Protein AF-A0AAW2L816-F1 (afdb_monomer_lite)

pLDDT: mean 83.43, std 23.58, range [27.55, 98.81]

InterPro domains:
  IPR008587 Filament-like plant protein [PF05911] (90-212)

Secondary structure (DSSP, 8-state):
------TT---------------------------------SS-SSHHHHHHHHHHHHHHHHHHHHHHHHHHHHHHHHHHHHHHHHHHHHHHHHHHHHHHHHHHHHHHHHHHHHHHHHHHHHHHHHHHHHHHHHHHHHHHHHHHHHHHHHHHHHHHHHHHHHHHHHHHHHHHHHHHHHHHHHHHHHHHHHHHHHHHHHHHHHHHHHHHHHHHHHT-

Sequence (216 aa):
MDKRSWPWKKKSADKQAAAEKVAASASESSTAASDIGAAQVDKISMESYTHLTELEDQVKSYEEQVQTLEDEVKELNEKLSEANSEMTNKENLVKQHAKVAEEAVSEAAALKNHLESVTLLKLTAEDRAAHLDGALKECMRQIRNLKEEHEQKLHEVVLNKAKLFDKMKLELETKLANLDQELLRSAAENALSRSLQERSNMLIQLNEEKHKLRLR

Radius of gyration: 77.26 Å; chains: 1; bounding box: 138×45×225 Å

Foldseek 3Di:
DDDDDDDPDDDDDDDDDDDDDDDDDDDDDDDDDDDDDDDDPDPCPPVVVVVVVVVVVVVVVVVVVVVVVVVVVVVVVVVVVVVVVVVVVVVVVVVVVVVVVVVVVVVVVVVVVVVVVVVVVVVVVVVVVVVVVVVVVVVVVVVVVVVVVVVVVVVVVVVVVVVVVVVVVVVVVVVVVVVVVVVVVVVVVVVVVVVVVVVVVVVVVVVVVVVVVVVD

Structure (mmCIF, N/CA/C/O backbone):
data_AF-A0AAW2L816-F1
#
_entry.id   AF-A0AAW2L816-F1
#
loop_
_atom_site.group_PDB
_atom_site.id
_atom_site.type_symbol
_atom_site.label_atom_id
_atom_site.label_alt_id
_atom_site.label_comp_id
_atom_site.label_asym_id
_atom_site.label_entity_id
_atom_site.label_seq_id
_atom_site.pdbx_PDB_ins_code
_atom_site.Cartn_x
_atom_site.Cartn_y
_atom_site.Cartn_z
_atom_site.occupancy
_atom_site.B_iso_or_equiv
_atom_site.auth_seq_id
_atom_site.auth_comp_id
_atom_site.auth_asym_id
_atom_site.auth_atom_id
_atom_site.pdbx_PDB_model_num
ATOM 1 N N . MET A 1 1 ? -6.614 -16.148 45.103 1.00 38.25 1 MET A N 1
ATOM 2 C CA . MET A 1 1 ? -6.715 -15.403 46.376 1.00 38.25 1 MET A CA 1
ATOM 3 C C . MET A 1 1 ? -8.124 -15.592 46.897 1.00 38.25 1 MET A C 1
ATOM 5 O O . MET A 1 1 ? -9.066 -15.074 46.315 1.00 38.25 1 MET A O 1
ATOM 9 N N . ASP A 1 2 ? -8.251 -16.450 47.900 1.00 45.28 2 ASP A N 1
ATOM 10 C CA . ASP A 1 2 ? -9.509 -17.012 48.379 1.00 45.28 2 ASP A CA 1
ATOM 11 C C . ASP A 1 2 ? -10.220 -16.132 49.421 1.00 45.28 2 ASP A C 1
ATOM 13 O O . ASP A 1 2 ? -9.599 -15.596 50.335 1.00 45.28 2 ASP A O 1
ATOM 17 N N . LYS A 1 3 ? -11.554 -16.097 49.283 1.00 57.50 3 LYS A N 1
ATOM 18 C CA . LYS A 1 3 ? -12.600 -15.957 50.316 1.00 57.50 3 LYS A CA 1
ATOM 19 C C . LYS A 1 3 ? -12.611 -14.683 51.173 1.00 57.50 3 LYS A C 1
ATOM 21 O O . LYS A 1 3 ? -12.132 -14.658 52.300 1.00 57.50 3 LYS A O 1
ATOM 26 N N . ARG A 1 4 ? -13.371 -13.679 50.716 1.00 57.97 4 ARG A N 1
ATOM 27 C CA . ARG A 1 4 ? -14.006 -12.679 51.596 1.00 57.97 4 ARG A CA 1
ATOM 28 C C . ARG A 1 4 ? -15.501 -12.970 51.716 1.00 57.97 4 ARG A C 1
ATOM 30 O O . ARG A 1 4 ? -16.327 -12.422 50.994 1.00 57.97 4 ARG A O 1
ATOM 37 N N . SER A 1 5 ? -15.837 -13.884 52.621 1.00 58.31 5 SER A N 1
ATOM 38 C CA . SER A 1 5 ? -17.201 -14.040 53.129 1.00 58.31 5 SER A CA 1
ATOM 39 C C . SER A 1 5 ? -17.539 -12.858 54.038 1.00 58.31 5 SER A C 1
ATOM 41 O O . SER A 1 5 ? -16.763 -12.540 54.938 1.00 58.31 5 SER A O 1
ATOM 43 N N . TRP A 1 6 ? -18.681 -12.217 53.799 1.00 62.22 6 TRP A N 1
ATOM 44 C CA . TRP A 1 6 ? -19.128 -11.036 54.538 1.00 62.22 6 TRP A CA 1
ATOM 45 C C . TRP A 1 6 ? -19.612 -11.368 55.968 1.00 62.22 6 TRP A C 1
ATOM 47 O O . TRP A 1 6 ? -20.092 -12.482 56.197 1.00 62.22 6 TRP A O 1
ATOM 57 N N . PRO A 1 7 ? 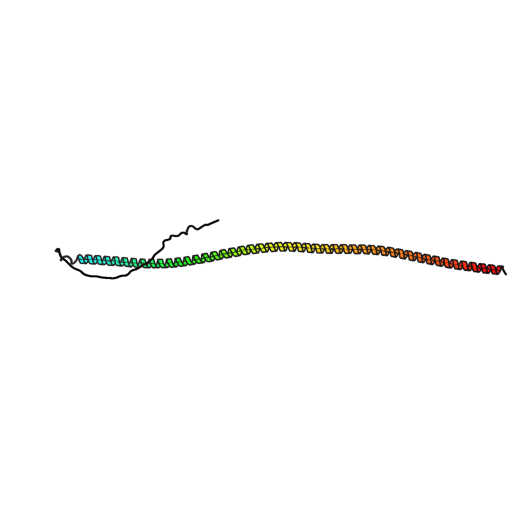-19.545 -10.414 56.925 1.00 58.47 7 PRO A N 1
ATOM 58 C CA . PRO A 1 7 ? -19.661 -10.691 58.368 1.00 58.47 7 PRO A CA 1
ATOM 59 C C . PRO A 1 7 ? -21.073 -10.994 58.887 1.00 58.47 7 PRO A C 1
ATOM 61 O O . PRO A 1 7 ? -21.231 -11.372 60.040 1.00 58.47 7 PRO A O 1
ATOM 64 N N . TRP A 1 8 ? -22.108 -10.824 58.070 1.00 61.59 8 TRP A N 1
ATOM 65 C CA . TRP A 1 8 ? -23.502 -10.842 58.522 1.00 61.59 8 TRP A CA 1
ATOM 66 C C . TRP A 1 8 ? -24.215 -12.177 58.269 1.00 61.59 8 TRP A C 1
ATOM 68 O O . TRP A 1 8 ? -25.404 -12.306 58.542 1.00 61.59 8 TRP A O 1
ATOM 78 N N . LYS A 1 9 ? -23.507 -13.205 57.771 1.00 63.19 9 LYS A N 1
ATOM 79 C CA . LYS A 1 9 ? -24.125 -14.492 57.421 1.00 63.19 9 LYS A CA 1
ATOM 80 C C . LYS A 1 9 ? -23.470 -15.694 58.108 1.00 63.19 9 LYS A C 1
ATOM 82 O O . LYS A 1 9 ? -22.594 -16.336 57.536 1.00 63.19 9 LYS A O 1
ATOM 87 N N . LYS A 1 10 ? -23.975 -16.042 59.299 1.00 50.69 10 LYS A N 1
ATOM 88 C CA . LYS A 1 10 ? -24.049 -17.402 59.891 1.00 50.69 10 LYS A CA 1
ATOM 89 C C . LYS A 1 10 ? -25.063 -17.349 61.049 1.00 50.69 10 LYS A C 1
ATOM 91 O O . LYS A 1 10 ? -24.808 -16.688 62.040 1.00 50.69 10 LYS A O 1
ATOM 96 N N . LYS A 1 11 ? -26.308 -17.779 60.812 1.00 39.19 11 LYS A N 1
ATOM 97 C CA . LYS A 1 11 ? -26.857 -19.139 61.037 1.00 39.19 11 LYS A CA 1
ATOM 98 C C . LYS A 1 11 ? -27.027 -19.480 62.529 1.00 39.19 11 LYS A C 1
ATOM 100 O O . LYS A 1 11 ? -26.187 -20.176 63.086 1.00 39.19 11 LYS A O 1
ATOM 105 N N . SER A 1 12 ? -28.162 -19.082 63.106 1.00 36.50 12 SER A N 1
ATOM 106 C CA . SER A 1 12 ? -28.797 -19.843 64.187 1.00 36.50 12 SER A CA 1
ATOM 107 C C . SER A 1 12 ? -29.577 -20.981 63.542 1.00 36.50 12 SER A C 1
ATOM 109 O O . SER A 1 12 ? -30.484 -20.755 62.742 1.00 36.50 12 SER A O 1
ATOM 111 N N . ALA A 1 13 ? -29.145 -22.203 63.821 1.00 41.81 13 ALA A N 1
ATOM 112 C CA . ALA A 1 13 ? -29.962 -23.383 63.646 1.00 41.81 13 ALA A CA 1
ATOM 113 C C . ALA A 1 13 ? -30.742 -23.553 64.947 1.00 41.81 13 ALA A C 1
ATOM 115 O O . ALA A 1 13 ? -30.126 -23.807 65.975 1.00 41.81 13 ALA A O 1
ATOM 116 N N . ASP A 1 14 ? -32.062 -23.431 64.893 1.00 28.72 14 ASP A N 1
ATOM 117 C CA . ASP A 1 14 ? -32.892 -24.273 65.737 1.00 28.72 14 ASP A CA 1
ATOM 118 C C . ASP A 1 14 ? -34.133 -24.688 64.959 1.00 28.72 14 ASP A C 1
ATOM 120 O O . ASP A 1 14 ? -34.788 -23.891 64.284 1.00 28.72 14 ASP A O 1
ATOM 124 N N . LYS A 1 15 ? -34.340 -25.998 64.934 1.00 34.69 15 LYS A N 1
ATOM 125 C CA . LYS A 1 15 ? -35.289 -26.689 64.077 1.00 34.69 15 LYS A CA 1
ATOM 126 C C . LYS A 1 15 ? -36.532 -26.962 64.908 1.00 34.69 15 LYS A C 1
ATOM 128 O O . LYS A 1 15 ? -36.496 -27.758 65.837 1.00 34.69 15 LYS A O 1
ATOM 133 N N . GLN A 1 16 ? -37.624 -26.319 64.516 1.00 37.91 16 GLN A N 1
ATOM 134 C CA . GLN A 1 16 ? -38.991 -26.645 64.910 1.00 37.91 16 GLN A CA 1
ATOM 135 C C . GLN A 1 16 ? -39.314 -28.144 64.794 1.00 37.91 16 GLN A C 1
ATOM 137 O O . GLN A 1 16 ? -39.032 -28.779 63.775 1.00 37.91 16 GLN A O 1
ATOM 142 N N . ALA A 1 17 ? -40.056 -28.631 65.785 1.00 30.81 17 ALA A N 1
ATOM 143 C CA . ALA A 1 17 ? -41.212 -29.516 65.625 1.00 30.81 17 ALA A CA 1
ATOM 144 C C . ALA A 1 17 ? -42.199 -29.104 66.742 1.00 30.81 17 ALA A C 1
ATOM 146 O O . ALA A 1 17 ? -41.863 -29.223 67.912 1.00 30.81 17 ALA A O 1
ATOM 147 N N . ALA A 1 18 ? -43.253 -28.319 66.497 1.00 33.47 18 ALA A N 1
ATOM 148 C CA . ALA A 1 18 ? -44.506 -28.638 65.803 1.00 33.47 18 ALA A CA 1
ATOM 149 C C . ALA A 1 18 ? -45.263 -29.826 66.428 1.00 33.47 18 ALA A C 1
ATOM 151 O O . ALA A 1 18 ? -44.886 -30.970 66.195 1.00 33.47 18 ALA A O 1
ATOM 152 N N . ALA A 1 19 ? -46.332 -29.537 67.185 1.00 32.03 19 ALA A N 1
ATOM 153 C CA . ALA A 1 19 ? -47.716 -29.956 66.897 1.00 32.03 19 ALA A CA 1
ATOM 154 C C . ALA A 1 19 ? -48.604 -29.926 68.161 1.00 32.03 19 ALA A C 1
ATOM 156 O O . ALA A 1 19 ? -48.563 -30.804 69.016 1.00 32.03 19 ALA A O 1
ATOM 157 N N . GLU A 1 20 ? -49.396 -28.862 68.237 1.00 37.16 20 GLU A N 1
ATOM 158 C CA . GLU A 1 20 ? -50.820 -28.804 68.583 1.00 37.16 20 GLU A CA 1
ATOM 159 C C . GLU A 1 20 ? -51.562 -30.145 68.808 1.00 37.16 20 GLU A C 1
ATOM 161 O O . GLU A 1 20 ? -51.594 -31.005 67.927 1.00 37.16 20 GLU A O 1
ATOM 166 N N . LYS A 1 21 ? -52.282 -30.265 69.937 1.00 31.73 21 LYS A N 1
ATOM 167 C CA . LYS A 1 21 ? -53.656 -30.799 69.938 1.00 31.73 21 LYS A CA 1
ATOM 168 C C . LYS A 1 21 ? -54.422 -30.463 71.221 1.00 31.73 21 LYS A C 1
ATOM 170 O O . LYS A 1 21 ? -54.141 -30.984 72.295 1.00 31.73 21 LYS A O 1
ATOM 175 N N . VAL A 1 22 ? -55.448 -29.636 71.052 1.00 42.19 22 VAL A N 1
ATOM 176 C CA . VAL A 1 22 ? -56.615 -29.517 71.931 1.00 42.19 22 VAL A CA 1
ATOM 177 C C . VAL A 1 22 ? -57.563 -30.686 71.635 1.00 42.19 22 VAL A C 1
ATOM 179 O O . VAL A 1 22 ? -57.835 -30.973 70.469 1.00 42.19 22 VAL A O 1
ATOM 182 N N . ALA A 1 23 ? -58.085 -31.343 72.672 1.00 30.97 23 ALA A N 1
ATOM 183 C CA . ALA A 1 23 ? -59.356 -32.067 72.628 1.00 30.97 23 ALA A CA 1
ATOM 184 C C . ALA A 1 23 ? -59.919 -32.238 74.048 1.00 30.97 23 ALA A C 1
ATOM 186 O O . ALA A 1 23 ? -59.186 -32.504 74.995 1.00 30.97 23 ALA A O 1
ATOM 187 N N . ALA A 1 24 ? -61.227 -32.030 74.144 1.00 34.19 24 ALA A N 1
ATOM 188 C CA . ALA A 1 24 ? -62.026 -31.795 75.337 1.00 34.19 24 ALA A CA 1
ATOM 189 C C . ALA A 1 24 ? -62.719 -33.057 75.901 1.00 34.19 24 ALA A C 1
ATOM 191 O O . ALA A 1 24 ? -62.611 -34.135 75.318 1.00 34.19 24 ALA A O 1
ATOM 192 N N . SER A 1 25 ? -63.534 -32.819 76.948 1.00 35.22 25 SER A N 1
ATOM 193 C CA . SER A 1 25 ? -64.594 -33.657 77.565 1.00 35.22 25 SER A CA 1
ATOM 194 C C . SER A 1 25 ? -64.151 -34.620 78.680 1.00 35.22 25 SER A C 1
ATOM 196 O O . SER A 1 25 ? -63.109 -35.243 78.562 1.00 35.22 25 SER A O 1
ATOM 198 N N . ALA A 1 26 ? -64.889 -34.844 79.779 1.00 30.08 26 ALA A N 1
ATOM 199 C CA . ALA A 1 26 ? -66.165 -34.322 80.288 1.00 30.08 26 ALA A CA 1
ATOM 200 C C . ALA A 1 26 ? -66.346 -34.718 81.784 1.00 30.08 26 ALA A C 1
ATOM 202 O O . ALA A 1 26 ? -65.758 -35.695 82.229 1.00 30.08 26 ALA A O 1
ATOM 203 N N . SER A 1 27 ? -67.162 -33.927 82.500 1.00 37.81 27 SER A N 1
ATOM 204 C CA . SER A 1 27 ? -68.127 -34.210 83.598 1.00 37.81 27 SER A CA 1
ATOM 205 C C . SER A 1 27 ? -68.000 -35.409 84.563 1.00 37.81 27 SER A C 1
ATOM 207 O O . SER A 1 27 ? -67.921 -36.540 84.114 1.00 37.81 27 SER A O 1
ATOM 209 N N . GLU A 1 28 ? -68.210 -35.135 85.868 1.00 27.55 28 GLU A N 1
ATOM 210 C CA . GLU A 1 28 ? -69.115 -35.807 86.853 1.00 27.55 28 GLU A CA 1
ATOM 211 C C . GLU A 1 28 ? -68.902 -35.123 88.235 1.00 27.55 28 GLU A C 1
ATOM 213 O O . GLU A 1 28 ? -67.775 -35.034 88.704 1.00 27.55 28 GLU A O 1
ATOM 218 N N . SER A 1 29 ? -69.815 -34.307 88.780 1.00 34.97 29 SER A N 1
ATOM 219 C CA . SER A 1 29 ? -71.085 -34.556 89.502 1.00 34.97 29 SER A CA 1
ATOM 220 C C . SER A 1 29 ? -70.984 -35.184 90.911 1.00 34.97 29 SER A C 1
ATOM 222 O O . SER A 1 29 ? -70.385 -36.235 91.099 1.00 34.97 29 SER A O 1
ATOM 224 N N . SER A 1 30 ? -71.731 -34.562 91.843 1.00 34.38 30 SER A N 1
ATOM 225 C CA . SER A 1 30 ? -72.167 -34.951 93.211 1.00 34.38 30 SER A CA 1
ATOM 226 C C . SER A 1 30 ? -71.131 -34.873 94.355 1.00 34.38 30 SER A C 1
ATOM 228 O O . SER A 1 30 ? -70.073 -35.476 94.269 1.00 34.38 30 SER A O 1
ATOM 230 N N . THR A 1 31 ? -71.233 -34.024 95.397 1.00 36.72 31 THR A N 1
ATOM 231 C CA . THR A 1 31 ? -72.250 -33.705 96.446 1.00 36.72 31 THR A CA 1
ATOM 232 C C . THR A 1 31 ? -72.379 -34.716 97.597 1.00 36.72 31 THR A C 1
ATOM 234 O O . THR A 1 31 ? -72.935 -35.788 97.389 1.00 36.72 31 THR A O 1
ATOM 237 N N . ALA A 1 32 ? -71.984 -34.295 98.812 1.00 29.52 32 ALA A N 1
ATOM 238 C CA . ALA A 1 32 ? -72.649 -34.464 100.131 1.00 29.52 32 ALA A CA 1
ATOM 239 C C . ALA A 1 32 ? -71.725 -33.825 101.209 1.00 29.52 32 ALA A C 1
ATOM 241 O O . ALA A 1 32 ? -70.552 -34.179 101.264 1.00 29.52 32 ALA A O 1
ATOM 242 N N . ALA A 1 33 ? -72.068 -32.711 101.884 1.00 32.62 33 ALA A N 1
ATOM 243 C CA . ALA A 1 33 ? -72.945 -32.564 103.071 1.00 32.62 33 ALA A CA 1
ATOM 244 C C . ALA A 1 33 ? -72.498 -33.445 104.258 1.00 32.62 33 ALA A C 1
ATOM 246 O O . ALA A 1 33 ? -72.244 -34.623 104.047 1.00 32.62 33 ALA A O 1
ATOM 247 N N . SER A 1 34 ? -72.424 -33.043 105.529 1.00 38.00 34 SER A N 1
ATOM 248 C CA . SER A 1 34 ? -72.510 -31.809 106.344 1.00 38.00 34 SER A CA 1
ATOM 249 C C . SER A 1 34 ? -72.078 -32.272 107.774 1.00 38.00 34 SER A C 1
ATOM 251 O O . SER A 1 34 ? -71.954 -33.473 108.003 1.00 38.00 34 SER A O 1
ATOM 253 N N . ASP A 1 35 ? -71.616 -31.462 108.731 1.00 33.38 35 ASP A N 1
ATOM 254 C CA . ASP A 1 35 ? -72.440 -30.715 109.697 1.00 33.38 35 ASP A CA 1
ATOM 255 C C . ASP A 1 35 ? -71.516 -29.946 110.672 1.00 33.38 35 ASP A C 1
ATOM 257 O O . ASP A 1 35 ? -70.515 -30.480 111.145 1.00 33.38 35 ASP A O 1
ATOM 261 N N . ILE A 1 36 ? -71.703 -28.627 110.793 1.00 42.22 36 ILE A N 1
ATOM 262 C CA . ILE A 1 36 ? -72.377 -27.865 111.873 1.00 42.22 36 ILE A CA 1
ATOM 263 C C . ILE A 1 36 ? -71.488 -27.548 113.088 1.00 42.22 36 ILE A C 1
ATOM 265 O O . ILE A 1 36 ? -71.196 -28.381 113.940 1.00 42.22 36 ILE A O 1
ATOM 269 N N . GLY A 1 37 ? -71.194 -26.250 113.213 1.00 28.70 37 GLY A N 1
ATOM 270 C CA . GLY A 1 37 ? -70.691 -25.583 114.411 1.00 28.70 37 GLY A CA 1
ATOM 271 C C . GLY A 1 37 ? -71.271 -24.170 114.506 1.00 28.70 37 GLY A C 1
ATOM 272 O O . GLY A 1 37 ? -70.651 -23.215 114.067 1.00 28.70 37 GLY A O 1
ATOM 273 N N . ALA A 1 38 ? -72.511 -24.123 114.994 1.00 31.14 38 ALA A N 1
ATOM 274 C CA . ALA A 1 38 ? -73.331 -23.036 115.537 1.00 31.14 38 ALA A CA 1
ATOM 275 C C . ALA A 1 38 ? -72.905 -21.544 115.452 1.00 31.14 38 ALA A C 1
ATOM 277 O O . ALA A 1 38 ? -71.831 -21.142 115.886 1.00 31.14 38 ALA A O 1
ATOM 278 N N . ALA A 1 39 ? -73.944 -20.746 115.155 1.00 36.94 39 ALA A N 1
ATOM 279 C CA . ALA A 1 39 ? -74.252 -19.404 115.674 1.00 36.94 39 ALA A CA 1
ATOM 280 C C . ALA A 1 39 ? -73.714 -18.167 114.926 1.00 36.94 39 ALA A C 1
ATOM 282 O O . ALA A 1 39 ? -72.626 -17.685 115.206 1.00 36.94 39 ALA A O 1
ATOM 283 N N . GLN A 1 40 ? -74.573 -17.591 114.068 1.00 35.88 40 GLN A N 1
ATOM 284 C CA . GLN A 1 40 ? -75.006 -16.173 114.028 1.00 35.88 40 GLN A CA 1
ATOM 285 C C . GLN A 1 40 ? -75.514 -15.831 112.618 1.00 35.88 40 GLN A C 1
ATOM 287 O O . GLN A 1 40 ? -74.767 -15.389 111.753 1.00 35.88 40 GLN A O 1
ATOM 292 N N . VAL A 1 41 ? -76.809 -16.023 112.380 1.00 42.53 41 VAL A N 1
ATOM 293 C CA . VAL A 1 41 ? -77.495 -15.586 111.158 1.00 42.53 41 VAL A CA 1
ATOM 294 C C . VAL A 1 41 ? -78.593 -14.647 111.629 1.00 42.53 41 VAL A C 1
ATOM 296 O O . VAL A 1 41 ? -79.546 -15.134 112.211 1.00 42.53 41 VAL A O 1
ATOM 299 N N . ASP A 1 42 ? -78.354 -13.332 111.523 1.00 44.28 42 ASP A N 1
ATOM 300 C CA . ASP A 1 42 ? -79.372 -12.247 111.530 1.00 44.28 42 ASP A CA 1
ATOM 301 C C . ASP A 1 42 ? -78.769 -10.816 111.418 1.00 44.28 42 ASP A C 1
ATOM 303 O O . ASP A 1 42 ? -79.453 -9.813 111.605 1.00 44.28 42 ASP A O 1
ATOM 307 N N . LYS A 1 43 ? -77.486 -10.672 111.036 1.00 45.78 43 LYS A N 1
ATOM 308 C CA . LYS A 1 43 ? -76.840 -9.382 110.676 1.00 45.78 43 LYS A CA 1
ATOM 309 C C . LYS A 1 43 ? -76.189 -9.378 109.282 1.00 45.78 43 LYS A C 1
ATOM 311 O O . LYS A 1 43 ? -75.327 -8.558 108.997 1.00 45.78 43 LYS A O 1
ATOM 316 N N . ILE A 1 44 ? -76.603 -10.290 108.401 1.00 52.66 44 ILE A N 1
ATOM 317 C CA . ILE A 1 44 ? -76.002 -10.485 107.064 1.00 52.66 44 ILE A CA 1
ATOM 318 C C . ILE A 1 44 ? -76.680 -9.605 105.980 1.00 52.66 44 ILE A C 1
ATOM 320 O O . ILE A 1 44 ? -76.253 -9.582 104.834 1.00 52.66 44 ILE A O 1
ATOM 324 N N . SER A 1 45 ? -77.702 -8.805 106.309 1.00 58.09 45 SER A N 1
ATOM 325 C CA . SER A 1 45 ? -78.590 -8.207 105.291 1.00 58.09 45 SER A CA 1
ATOM 326 C C . SER A 1 45 ? -78.241 -6.794 104.772 1.00 58.09 45 SER A C 1
ATOM 328 O O . SER A 1 45 ? -79.076 -6.197 104.101 1.00 58.09 45 SER A O 1
ATOM 330 N N . MET A 1 46 ? -77.051 -6.233 105.013 1.00 52.22 46 MET A N 1
ATOM 331 C CA . MET A 1 46 ? -76.677 -4.931 104.414 1.00 52.22 46 MET A CA 1
ATOM 332 C C . MET A 1 46 ? -75.194 -4.868 104.037 1.00 52.22 46 MET A C 1
ATOM 334 O O . MET A 1 46 ? -74.887 -4.658 102.869 1.00 52.22 46 MET A O 1
ATOM 338 N N . GLU A 1 47 ? -74.291 -5.195 104.966 1.00 57.03 47 GLU A N 1
ATOM 339 C CA . GLU A 1 47 ? -72.836 -5.240 104.725 1.00 57.03 47 GLU A CA 1
ATOM 340 C C . GLU A 1 47 ? -72.413 -6.258 103.643 1.00 57.03 47 GLU A C 1
ATOM 342 O O . GLU A 1 47 ?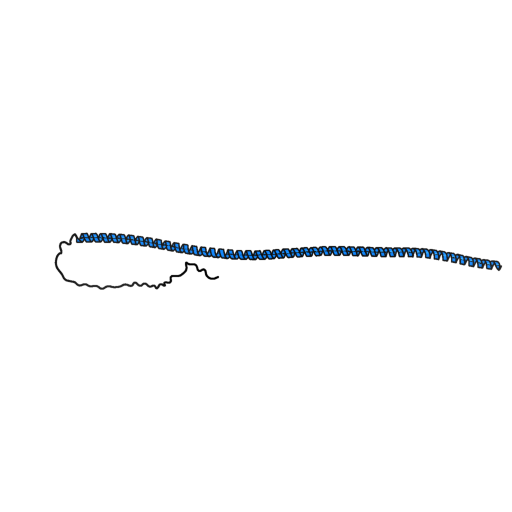 -71.469 -6.037 102.887 1.00 57.03 47 GLU A O 1
ATOM 347 N N . SER A 1 48 ? -73.122 -7.392 103.547 1.00 61.69 48 SER A N 1
ATOM 348 C CA . SER A 1 48 ? -72.871 -8.402 102.509 1.00 61.69 48 SER A CA 1
ATOM 349 C C . SER A 1 48 ? -73.316 -7.928 101.130 1.00 61.69 48 SER A C 1
ATOM 351 O O . SER A 1 48 ? -72.706 -8.326 100.147 1.00 61.69 48 SER A O 1
ATOM 353 N N . TYR A 1 49 ? -74.375 -7.118 101.049 1.00 60.56 49 TYR A N 1
ATOM 354 C CA . TYR A 1 49 ? -74.866 -6.573 99.785 1.00 60.56 49 TYR A CA 1
ATOM 355 C C . TYR A 1 49 ? -73.974 -5.423 99.309 1.00 60.56 49 TYR A C 1
ATOM 357 O O . TYR A 1 49 ? -73.666 -5.366 98.127 1.00 60.56 49 TYR A O 1
ATOM 365 N N . THR A 1 50 ? -73.467 -4.579 100.216 1.00 69.69 50 THR A N 1
ATOM 366 C CA . THR A 1 50 ? -72.511 -3.515 99.866 1.00 69.69 50 THR A CA 1
ATOM 367 C C . THR A 1 50 ? -71.180 -4.071 99.361 1.00 69.69 50 THR A C 1
ATOM 369 O O . THR A 1 50 ? -70.699 -3.620 98.330 1.00 69.69 50 THR A O 1
ATOM 372 N N . HIS A 1 51 ? -70.620 -5.096 100.015 1.00 72.12 51 HIS A N 1
ATOM 373 C CA . HIS A 1 51 ? -69.383 -5.746 99.560 1.00 72.12 51 HIS A CA 1
ATOM 374 C C . HIS A 1 51 ? -69.564 -6.498 98.227 1.00 72.12 51 HIS A C 1
ATOM 376 O O . HIS A 1 51 ? -68.640 -6.569 97.421 1.00 72.12 51 HIS A O 1
ATOM 382 N N . LEU A 1 52 ? -70.754 -7.058 97.968 1.00 78.88 52 LEU A N 1
ATOM 383 C CA . LEU A 1 52 ? -71.058 -7.723 96.697 1.00 78.88 52 LEU A CA 1
ATOM 384 C C . LEU A 1 52 ? -71.181 -6.716 95.544 1.00 78.88 52 LEU A C 1
ATOM 386 O O . LEU A 1 52 ? -70.648 -6.970 94.471 1.00 78.88 52 LEU A O 1
ATOM 390 N N . THR A 1 53 ? -71.816 -5.563 95.779 1.00 78.50 53 THR A N 1
ATOM 391 C CA . THR A 1 53 ? -71.890 -4.457 94.808 1.00 78.50 53 THR A CA 1
ATOM 392 C C . THR A 1 53 ? -70.509 -3.858 94.525 1.00 78.50 53 THR A C 1
ATOM 394 O O . THR A 1 53 ? -70.176 -3.592 93.376 1.00 78.50 53 THR A O 1
ATOM 397 N N . GLU A 1 54 ? -69.662 -3.713 95.546 1.00 79.69 54 GLU A N 1
ATOM 398 C CA . GLU A 1 54 ? -68.284 -3.223 95.394 1.00 79.69 54 GLU A CA 1
ATOM 399 C C . GLU A 1 54 ? -67.397 -4.211 94.604 1.00 79.69 54 GLU A C 1
ATOM 401 O O . GLU A 1 54 ? -66.579 -3.801 93.778 1.00 79.69 54 GLU A O 1
ATOM 406 N N . LEU A 1 55 ? -67.613 -5.522 94.783 1.00 81.12 55 LEU A N 1
ATOM 407 C CA . LEU A 1 55 ? -67.015 -6.571 93.948 1.00 81.12 55 LEU A CA 1
ATOM 408 C C . LEU A 1 55 ? -67.555 -6.560 92.510 1.00 81.12 55 LEU A C 1
ATOM 410 O O . LEU A 1 55 ? -66.772 -6.718 91.578 1.00 81.12 55 LEU A O 1
ATOM 414 N N . GLU A 1 56 ? -68.860 -6.364 92.304 1.00 81.75 56 GLU A N 1
ATOM 415 C CA . GLU A 1 56 ? -69.458 -6.233 90.966 1.00 81.75 56 GLU A CA 1
ATOM 416 C C . GLU A 1 56 ? -68.887 -5.036 90.200 1.00 81.75 56 GLU A C 1
ATOM 418 O O . GLU A 1 56 ? -68.604 -5.146 89.007 1.00 81.75 56 GLU A O 1
ATOM 423 N N . ASP A 1 57 ? -68.676 -3.903 90.867 1.00 84.44 57 ASP A N 1
ATOM 424 C CA . ASP A 1 57 ? -68.093 -2.716 90.242 1.00 84.44 57 ASP A CA 1
ATOM 425 C C . ASP A 1 57 ? -66.591 -2.892 89.945 1.00 84.44 57 ASP A C 1
ATOM 427 O O . ASP A 1 57 ? -66.111 -2.422 88.910 1.00 84.44 57 ASP A O 1
ATOM 431 N N . GLN A 1 58 ? -65.849 -3.647 90.768 1.00 85.50 58 GLN A N 1
ATOM 432 C CA . GLN A 1 58 ? -64.491 -4.088 90.416 1.00 85.50 58 GLN A CA 1
ATOM 433 C C . GLN A 1 58 ? -64.477 -5.019 89.205 1.00 85.50 58 GLN A C 1
ATOM 435 O O . GLN A 1 58 ? -63.623 -4.858 88.336 1.00 85.50 58 GLN A O 1
ATOM 440 N N . VAL A 1 59 ? -65.405 -5.979 89.130 1.00 85.94 59 VAL A N 1
ATOM 441 C CA . VAL A 1 59 ? -65.515 -6.887 87.980 1.00 85.94 59 VAL A CA 1
ATOM 442 C C . VAL A 1 59 ? -65.778 -6.092 86.704 1.00 85.94 59 VAL A C 1
ATOM 444 O O . VAL A 1 59 ? -65.043 -6.286 85.743 1.00 85.94 59 VAL A O 1
ATOM 447 N N . LYS A 1 60 ? -66.712 -5.131 86.712 1.00 88.50 60 LYS A N 1
ATOM 448 C CA . LYS A 1 60 ? -66.961 -4.244 85.558 1.00 88.50 60 LYS A CA 1
ATOM 449 C C . LYS A 1 60 ? -65.730 -3.419 85.175 1.00 88.50 60 LYS A C 1
ATOM 451 O O . LYS A 1 60 ? -65.420 -3.305 83.996 1.00 88.50 60 LYS A O 1
ATOM 456 N N . SER A 1 61 ? -65.005 -2.876 86.155 1.00 91.19 61 SER A N 1
ATOM 457 C CA . SER A 1 61 ? -63.761 -2.128 85.912 1.00 91.19 61 SER A CA 1
ATOM 458 C C . SER A 1 61 ? -62.668 -2.999 85.283 1.00 91.19 61 SER A C 1
ATOM 460 O O . SER A 1 61 ? -61.987 -2.570 84.349 1.00 91.19 61 SER A O 1
ATOM 462 N N . TYR A 1 62 ? -62.505 -4.239 85.756 1.00 90.00 62 TYR A N 1
ATOM 463 C CA . TYR A 1 62 ? -61.582 -5.194 85.144 1.00 90.00 62 TYR A CA 1
ATOM 464 C C . TYR A 1 62 ? -62.037 -5.618 83.747 1.00 90.00 62 TYR A C 1
ATOM 466 O O . TYR A 1 62 ? -61.199 -5.772 82.867 1.00 90.00 62 TYR A O 1
ATOM 474 N N . GLU A 1 63 ? -63.338 -5.778 83.525 1.00 90.44 63 GLU A N 1
ATOM 475 C CA . GLU A 1 63 ? -63.912 -6.145 82.230 1.00 90.44 63 GLU A CA 1
ATOM 476 C C . GLU A 1 63 ? -63.706 -5.029 81.192 1.00 90.44 63 GLU A C 1
ATOM 478 O O . GLU A 1 63 ? -63.241 -5.303 80.088 1.00 90.44 63 GLU A O 1
ATOM 483 N N . GLU A 1 64 ? -63.908 -3.761 81.570 1.00 91.06 64 GLU A N 1
ATOM 484 C CA . GLU A 1 64 ? -63.558 -2.601 80.739 1.00 91.06 64 GLU A CA 1
ATOM 485 C C . GLU A 1 64 ? -62.051 -2.541 80.436 1.00 91.06 64 GLU A C 1
ATOM 487 O O . GLU A 1 64 ? -61.665 -2.334 79.285 1.00 91.06 64 GLU A O 1
ATOM 492 N N . GLN A 1 65 ? -61.182 -2.782 81.428 1.00 92.88 65 GLN A N 1
ATOM 493 C CA . GLN A 1 65 ? -59.731 -2.852 81.203 1.00 92.88 65 GLN A CA 1
ATOM 494 C C . GLN A 1 65 ? -59.356 -3.976 80.232 1.00 92.88 65 GLN A C 1
ATOM 496 O O . GLN A 1 65 ? -58.577 -3.750 79.307 1.00 92.88 65 GLN A O 1
ATOM 501 N N . VAL A 1 66 ? -59.923 -5.173 80.398 1.00 93.19 66 VAL A N 1
ATOM 502 C CA . VAL A 1 66 ? -59.697 -6.297 79.481 1.00 93.19 66 VAL A CA 1
ATOM 503 C C . VAL A 1 66 ? -60.158 -5.935 78.073 1.00 93.19 66 VAL A C 1
ATOM 505 O O . VAL A 1 66 ? -59.404 -6.157 77.132 1.00 93.19 66 VAL A O 1
ATOM 508 N N . GLN A 1 67 ? -61.324 -5.305 77.919 1.00 92.94 67 GLN A N 1
ATOM 509 C CA . GLN A 1 67 ? -61.831 -4.882 76.614 1.00 92.94 67 GLN A CA 1
ATOM 510 C C . GLN A 1 67 ? -60.900 -3.861 75.942 1.00 92.94 67 GLN A C 1
ATOM 512 O O . GLN A 1 67 ? -60.572 -4.009 74.765 1.00 92.94 67 GLN A O 1
ATOM 517 N N . THR A 1 68 ? -60.414 -2.862 76.691 1.00 92.81 68 THR A N 1
ATOM 518 C CA . THR A 1 68 ? -59.441 -1.888 76.163 1.00 92.81 68 THR A CA 1
ATOM 519 C C . THR A 1 68 ? -58.128 -2.551 75.749 1.00 92.81 68 THR A C 1
ATOM 521 O O . THR A 1 68 ? -57.619 -2.268 74.668 1.00 92.81 68 THR A O 1
ATOM 524 N N . LEU A 1 69 ? -57.617 -3.493 76.550 1.00 94.31 69 LEU A N 1
ATOM 525 C CA . LEU A 1 69 ? -56.413 -4.258 76.223 1.00 94.31 69 LEU A CA 1
ATOM 526 C C . LEU A 1 69 ? -56.621 -5.159 74.999 1.00 94.31 69 LEU A C 1
ATOM 528 O O . LEU A 1 69 ? -55.723 -5.281 74.170 1.00 94.31 69 LEU A O 1
ATOM 532 N N . GLU A 1 70 ? -57.788 -5.787 74.854 1.00 94.56 70 GLU A N 1
ATOM 533 C CA . GLU A 1 70 ? -58.125 -6.583 73.672 1.00 94.56 70 GLU A CA 1
ATOM 534 C C . GLU A 1 70 ? -58.134 -5.736 72.399 1.00 94.56 70 GLU A C 1
ATOM 536 O O . GLU A 1 70 ? -57.637 -6.181 71.361 1.00 94.56 70 GLU A O 1
ATOM 541 N N . ASP A 1 71 ? -58.689 -4.527 72.462 1.00 94.25 71 ASP A N 1
ATOM 542 C CA . ASP A 1 71 ? -58.736 -3.620 71.319 1.00 94.25 71 ASP A CA 1
ATOM 543 C C . ASP A 1 71 ? -57.341 -3.074 70.972 1.00 94.25 71 ASP A C 1
ATOM 545 O O . ASP A 1 71 ? -56.971 -3.069 69.794 1.00 94.25 71 ASP A O 1
ATOM 549 N N . GLU A 1 72 ? -56.510 -2.750 71.970 1.00 95.69 72 GLU A N 1
ATOM 550 C CA . GLU A 1 72 ? -55.092 -2.422 71.762 1.00 95.69 72 GLU A CA 1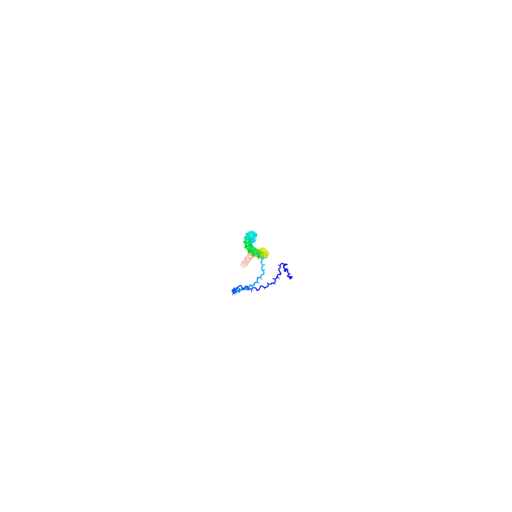
ATOM 551 C C . GLU A 1 72 ? -54.324 -3.586 71.114 1.00 95.69 72 GLU A C 1
ATOM 553 O O . GLU A 1 72 ? -53.556 -3.382 70.172 1.00 95.69 72 GLU A O 1
ATOM 558 N N . VAL A 1 73 ? -54.542 -4.826 71.567 1.00 95.56 73 VAL A N 1
ATOM 559 C CA . VAL A 1 73 ? -53.908 -6.019 70.981 1.00 95.56 73 VAL A CA 1
ATOM 560 C C . VAL A 1 73 ? -54.332 -6.210 69.523 1.00 95.56 73 VAL A C 1
ATOM 562 O O . VAL A 1 73 ? -53.484 -6.536 68.688 1.00 95.56 73 VAL A O 1
ATOM 565 N N . LYS A 1 74 ? -55.608 -5.984 69.186 1.00 96.25 74 LYS A N 1
ATOM 566 C CA . LYS A 1 74 ? -56.091 -6.049 67.794 1.00 96.25 74 LYS A CA 1
ATOM 567 C C . LYS A 1 74 ? -55.427 -4.982 66.926 1.00 96.25 74 LYS A C 1
ATOM 569 O O . LYS A 1 74 ? -54.920 -5.323 65.858 1.00 96.25 74 LYS A O 1
ATOM 574 N N . GLU A 1 75 ? -55.373 -3.733 67.391 1.00 95.62 75 GLU A N 1
ATOM 575 C CA . GLU A 1 75 ? -54.750 -2.627 66.653 1.00 95.62 75 GLU A CA 1
ATOM 576 C C . GLU A 1 75 ? -53.245 -2.863 66.448 1.00 95.62 75 GLU A C 1
ATOM 578 O O . GLU A 1 75 ? -52.715 -2.683 65.349 1.00 95.62 75 GLU A O 1
ATOM 583 N N . LEU A 1 76 ? -52.541 -3.324 67.488 1.00 96.12 76 LEU A N 1
ATOM 584 C CA . LEU A 1 76 ? -51.127 -3.688 67.397 1.00 96.12 76 LEU A CA 1
ATOM 585 C C . LEU A 1 76 ? -50.900 -4.849 66.425 1.00 96.12 76 LEU A C 1
ATOM 587 O O . LEU A 1 76 ? -49.931 -4.825 65.667 1.00 96.12 76 LEU A O 1
ATOM 591 N N . ASN A 1 77 ? -51.784 -5.847 66.413 1.00 96.25 77 ASN A N 1
ATOM 592 C CA . ASN A 1 77 ? -51.694 -6.972 65.489 1.00 96.25 77 ASN A CA 1
ATOM 593 C C . ASN A 1 77 ? -51.949 -6.549 64.030 1.00 96.25 77 ASN A C 1
ATOM 595 O O . ASN A 1 77 ? -51.255 -7.019 63.127 1.00 96.25 77 ASN A O 1
ATOM 599 N N . GLU A 1 78 ? -52.889 -5.632 63.788 1.00 96.31 78 GLU A N 1
ATOM 600 C CA . GLU A 1 78 ? -53.129 -5.057 62.459 1.00 96.31 78 GLU A CA 1
ATOM 601 C C . GLU A 1 78 ? -51.919 -4.248 61.973 1.00 96.31 78 GLU A C 1
ATOM 603 O O . GLU A 1 78 ? -51.398 -4.525 60.891 1.00 96.31 78 GLU A O 1
ATOM 608 N N . LYS A 1 79 ? -51.378 -3.354 62.814 1.00 97.25 79 LYS A N 1
ATOM 609 C CA . LYS A 1 79 ? -50.141 -2.601 62.530 1.00 97.25 79 LYS A CA 1
ATOM 610 C C . LYS A 1 79 ? -48.952 -3.521 62.253 1.00 97.25 79 LYS A C 1
ATOM 612 O O . LYS A 1 79 ? -48.157 -3.253 61.354 1.00 97.25 79 LYS A O 1
ATOM 617 N N . LEU A 1 80 ? -48.821 -4.616 63.006 1.00 97.00 80 LEU A N 1
ATOM 618 C CA . LEU A 1 80 ? -47.774 -5.616 62.793 1.00 97.00 80 LEU A CA 1
ATOM 619 C C . LEU A 1 80 ? -47.946 -6.327 61.441 1.00 97.00 80 LEU A C 1
ATOM 621 O O . LEU A 1 80 ? -46.965 -6.537 60.727 1.00 97.00 80 LEU A O 1
ATOM 625 N N . SER A 1 81 ? -49.176 -6.693 61.076 1.00 96.75 81 SER A N 1
ATOM 626 C CA . SER A 1 81 ? -49.495 -7.307 59.782 1.00 96.75 81 SER A CA 1
ATOM 627 C C . SER A 1 81 ? -49.187 -6.361 58.619 1.00 96.75 81 SER A C 1
ATOM 629 O O . SER A 1 81 ? -48.508 -6.748 57.664 1.00 96.75 81 SER A O 1
ATOM 631 N N . GLU A 1 82 ? -49.606 -5.098 58.729 1.00 96.88 82 GLU A N 1
ATOM 632 C CA . GLU A 1 82 ? -49.338 -4.066 57.730 1.00 96.88 82 GLU A CA 1
ATOM 633 C C . GLU A 1 82 ? -47.829 -3.835 57.568 1.00 96.88 82 GLU A C 1
ATOM 635 O O . GLU A 1 82 ? -47.314 -3.945 56.452 1.00 96.88 82 GLU A O 1
ATOM 640 N N . ALA A 1 83 ? -47.094 -3.656 58.671 1.00 97.19 83 ALA A N 1
ATOM 641 C CA . ALA A 1 83 ? -45.640 -3.508 58.662 1.00 97.19 83 ALA A CA 1
ATOM 642 C C . ALA A 1 83 ? -44.921 -4.734 58.069 1.00 97.19 83 ALA A C 1
ATOM 644 O O . ALA A 1 83 ? -43.965 -4.583 57.305 1.00 97.19 83 ALA A O 1
ATOM 645 N N . ASN A 1 84 ? -45.387 -5.954 58.363 1.00 96.31 84 ASN A N 1
ATOM 646 C CA . ASN A 1 84 ? -44.845 -7.176 57.764 1.00 96.31 84 ASN A CA 1
ATOM 647 C C . ASN A 1 84 ? -45.091 -7.218 56.251 1.00 96.31 84 ASN A C 1
ATOM 649 O O . ASN A 1 84 ? -44.182 -7.551 55.487 1.00 96.31 84 ASN A O 1
ATOM 653 N N . SER A 1 85 ? -46.288 -6.842 55.796 1.00 96.31 85 SER A N 1
ATOM 654 C CA . SER A 1 85 ? -46.600 -6.776 54.366 1.00 96.31 85 SER A CA 1
ATOM 655 C C . SER A 1 85 ? -45.735 -5.730 53.649 1.00 96.31 85 SER A C 1
ATOM 657 O O . SER A 1 85 ? -45.126 -6.029 52.619 1.00 96.31 85 SER A O 1
ATOM 659 N N . GLU A 1 86 ? -45.557 -4.546 54.241 1.00 97.38 86 GLU A N 1
ATOM 660 C CA . GLU A 1 86 ? -44.703 -3.487 53.707 1.00 97.38 86 GLU A CA 1
ATOM 661 C C . GLU A 1 86 ? -43.231 -3.926 53.656 1.00 97.38 86 GLU A C 1
ATOM 663 O O . GLU A 1 86 ? -42.553 -3.724 52.644 1.00 97.38 86 GLU A O 1
ATOM 668 N N . MET A 1 87 ? -42.744 -4.591 54.710 1.00 97.31 87 MET A N 1
ATOM 669 C CA . MET A 1 87 ? -41.398 -5.163 54.770 1.00 97.31 87 MET A CA 1
ATOM 670 C C . MET A 1 87 ? -41.175 -6.176 53.645 1.00 97.31 87 MET A C 1
ATOM 672 O O . MET A 1 87 ? -40.169 -6.090 52.939 1.00 97.31 87 MET A O 1
ATOM 676 N N . THR A 1 88 ? -42.112 -7.105 53.427 1.00 96.94 88 THR A N 1
ATOM 677 C CA . THR A 1 88 ? -41.987 -8.099 52.346 1.00 96.94 88 THR A CA 1
ATOM 678 C C . THR A 1 88 ? -41.996 -7.453 50.958 1.00 96.94 88 THR A C 1
ATOM 680 O O . THR A 1 88 ? -41.203 -7.836 50.094 1.00 96.94 88 THR A O 1
ATOM 683 N N . ASN A 1 89 ? -42.816 -6.419 50.747 1.00 97.00 89 ASN A N 1
ATOM 684 C CA . ASN A 1 89 ? -42.849 -5.662 49.495 1.00 97.00 89 ASN A CA 1
ATOM 685 C C . ASN A 1 89 ? -41.525 -4.925 49.242 1.00 97.00 89 ASN A C 1
ATOM 687 O O . ASN A 1 89 ? -40.960 -5.030 48.149 1.00 97.00 89 ASN A O 1
ATOM 691 N N . LYS A 1 90 ? -40.985 -4.238 50.257 1.00 97.56 90 LYS A N 1
ATOM 692 C CA . LYS A 1 90 ? -39.677 -3.567 50.178 1.00 97.56 90 LYS A CA 1
ATOM 693 C C . LYS A 1 90 ? -38.543 -4.562 49.936 1.00 97.56 90 LYS A C 1
ATOM 695 O O . LYS A 1 90 ? -37.688 -4.305 49.091 1.00 97.56 90 LYS A O 1
ATOM 700 N N . GLU A 1 91 ? -38.548 -5.717 50.600 1.00 97.62 91 GLU A N 1
ATOM 701 C CA . GLU A 1 91 ? -37.578 -6.784 50.329 1.00 97.62 91 GLU A CA 1
ATOM 702 C C . GLU A 1 91 ? -37.617 -7.249 48.868 1.00 97.62 91 GLU A C 1
ATOM 704 O O . GLU A 1 91 ? -36.568 -7.446 48.250 1.00 97.62 91 GLU A O 1
ATOM 709 N N . ASN A 1 92 ? -38.812 -7.445 48.309 1.00 97.38 92 ASN A N 1
ATOM 710 C CA . ASN A 1 92 ? -38.971 -7.871 46.920 1.00 97.38 92 ASN A CA 1
ATOM 711 C C . ASN A 1 92 ? -38.463 -6.807 45.941 1.00 97.38 92 ASN A C 1
ATOM 713 O O . ASN A 1 92 ? -37.764 -7.146 44.984 1.00 97.38 92 ASN A O 1
ATOM 717 N N . LEU A 1 93 ? -38.735 -5.529 46.217 1.00 97.50 93 LEU A N 1
ATOM 718 C CA . LEU A 1 93 ? -38.234 -4.410 45.422 1.00 97.50 93 LEU A CA 1
ATOM 719 C C . LEU A 1 93 ? -36.698 -4.333 45.455 1.00 97.50 93 LEU A C 1
ATOM 721 O O . LEU A 1 93 ? -36.058 -4.217 44.410 1.00 97.50 93 LEU A O 1
ATOM 725 N N . VAL A 1 94 ? -36.085 -4.492 46.632 1.00 97.69 94 VAL A N 1
ATOM 726 C CA . VAL A 1 94 ? -34.618 -4.539 46.775 1.00 97.69 94 VAL A CA 1
ATOM 727 C C . VAL A 1 94 ? -34.021 -5.713 45.992 1.00 97.69 94 VAL A C 1
ATOM 729 O O . VAL A 1 94 ? -33.017 -5.536 45.302 1.00 97.69 94 VAL A O 1
ATOM 732 N N . LYS A 1 95 ? -34.648 -6.899 46.030 1.00 97.75 95 LYS A N 1
ATOM 733 C CA . LYS A 1 95 ? -34.207 -8.069 45.245 1.00 97.75 95 LYS A CA 1
ATOM 734 C C . LYS A 1 95 ? -34.268 -7.800 43.737 1.00 97.75 95 LYS A C 1
ATOM 736 O O . LYS A 1 95 ? -33.363 -8.221 43.020 1.00 97.75 95 LYS A O 1
ATOM 741 N N . GLN A 1 96 ? -35.301 -7.111 43.250 1.00 97.44 96 GLN A N 1
ATOM 742 C CA . GLN A 1 96 ? -35.406 -6.731 41.836 1.00 97.44 96 GLN A CA 1
ATOM 743 C C . GLN A 1 96 ? -34.342 -5.701 41.443 1.00 97.44 96 GLN A C 1
ATOM 745 O O . GLN A 1 96 ? -33.641 -5.910 40.456 1.00 97.44 96 GLN A O 1
ATOM 750 N N . HIS A 1 97 ? -34.157 -4.639 42.232 1.00 97.38 97 HIS A N 1
ATOM 751 C CA . HIS A 1 97 ? -33.125 -3.636 41.963 1.00 97.38 97 HIS A CA 1
ATOM 752 C C . HIS A 1 97 ? -31.715 -4.228 41.963 1.00 97.38 97 HIS A C 1
ATOM 754 O O . HIS A 1 97 ? -30.912 -3.870 41.107 1.00 97.38 97 HIS A O 1
ATOM 760 N N . ALA A 1 98 ? -31.425 -5.162 42.873 1.00 97.19 98 ALA A N 1
ATOM 761 C CA . ALA A 1 98 ? -30.145 -5.861 42.892 1.00 97.19 98 ALA A CA 1
ATOM 762 C C . ALA A 1 98 ? -29.903 -6.651 41.595 1.00 97.19 98 ALA A C 1
ATOM 764 O O . ALA A 1 98 ? -28.820 -6.549 41.027 1.00 97.19 98 ALA A O 1
ATOM 765 N N . LYS A 1 99 ? -30.915 -7.375 41.092 1.00 97.12 99 LYS A N 1
ATOM 766 C CA . LYS A 1 99 ? -30.814 -8.114 39.821 1.00 97.12 99 LYS A CA 1
ATOM 767 C C . LYS A 1 99 ? -30.593 -7.190 38.629 1.00 97.12 99 LYS A C 1
ATOM 769 O O . LYS A 1 99 ? -29.676 -7.421 37.855 1.00 97.12 99 LYS A O 1
ATOM 774 N N . VAL A 1 100 ? -31.384 -6.123 38.514 1.00 97.69 100 VAL A N 1
ATOM 775 C CA . VAL A 1 100 ? -31.247 -5.155 37.412 1.00 97.69 100 VAL A CA 1
ATOM 776 C C . VAL A 1 100 ? -29.875 -4.478 37.446 1.00 97.69 100 VAL A C 1
ATOM 778 O O . VAL A 1 100 ? -29.254 -4.285 36.405 1.00 97.69 100 VAL A O 1
ATOM 781 N N . ALA A 1 101 ? -29.365 -4.144 38.635 1.00 97.38 101 ALA A N 1
ATOM 782 C CA . ALA A 1 101 ? -28.024 -3.588 38.778 1.00 97.38 101 ALA A CA 1
ATOM 783 C C . ALA A 1 101 ? -26.935 -4.597 38.376 1.00 97.38 101 ALA A C 1
ATOM 785 O O . ALA A 1 101 ? -25.974 -4.220 37.711 1.00 97.38 101 ALA A O 1
ATOM 786 N N . GLU A 1 102 ? -27.079 -5.871 38.748 1.00 96.25 102 GLU A N 1
ATOM 787 C CA . GLU A 1 102 ? -26.142 -6.933 38.369 1.00 96.25 102 GLU A CA 1
ATOM 788 C C . GLU A 1 102 ? -26.130 -7.174 36.851 1.00 96.25 102 GLU A C 1
ATOM 790 O O . GLU A 1 102 ? -2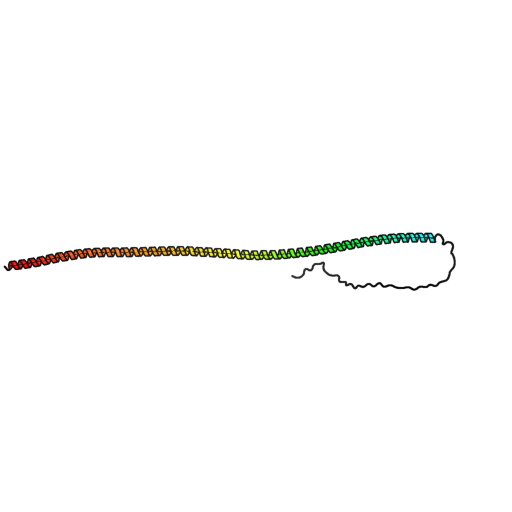5.056 -7.235 36.249 1.00 96.25 102 GLU A O 1
ATOM 795 N N . GLU A 1 103 ? -27.304 -7.232 36.219 1.00 96.56 103 GLU A N 1
ATOM 796 C CA . GLU A 1 103 ? -27.447 -7.360 34.764 1.00 96.56 103 GLU A CA 1
ATOM 797 C C . GLU A 1 103 ? -26.830 -6.160 34.038 1.00 96.56 103 GLU A C 1
ATOM 799 O O . GLU A 1 103 ? -25.988 -6.348 33.160 1.00 96.56 103 GLU A O 1
ATOM 804 N N . ALA A 1 104 ? -27.136 -4.933 34.470 1.00 97.31 104 ALA A N 1
ATOM 805 C CA . ALA A 1 104 ? -26.563 -3.722 33.884 1.00 97.31 104 ALA A CA 1
ATOM 806 C C . ALA A 1 104 ? -25.028 -3.677 34.011 1.00 97.31 104 ALA A C 1
ATOM 808 O O . ALA A 1 104 ? -24.335 -3.262 33.081 1.00 97.31 104 ALA A O 1
ATOM 809 N N . VAL A 1 105 ? -24.472 -4.125 35.144 1.00 97.75 105 VAL A N 1
ATOM 810 C CA . VAL A 1 105 ? -23.015 -4.215 35.339 1.00 97.75 105 VAL A CA 1
ATOM 811 C C . VAL A 1 105 ? -22.399 -5.284 34.431 1.00 97.75 105 VAL A C 1
ATOM 813 O O . VAL A 1 105 ? -21.340 -5.046 33.845 1.00 97.75 105 VAL A O 1
ATOM 816 N N . SER A 1 106 ? -23.050 -6.440 34.285 1.00 97.06 106 SER A N 1
ATOM 817 C CA . SER A 1 106 ? -22.605 -7.518 33.394 1.00 97.06 106 SER A CA 1
ATOM 818 C C . SER A 1 106 ? -22.602 -7.078 31.925 1.00 97.06 106 SER A C 1
ATOM 820 O O . SER A 1 106 ? -21.599 -7.243 31.227 1.00 97.06 106 SER A O 1
ATOM 822 N N . GLU A 1 107 ? -23.679 -6.436 31.467 1.00 97.19 107 GLU A N 1
ATOM 823 C CA . GLU A 1 107 ? -23.786 -5.889 30.112 1.00 97.19 107 GLU A CA 1
ATOM 824 C C . GLU A 1 107 ? -22.746 -4.795 29.857 1.00 97.19 107 GLU A C 1
ATOM 826 O O . GLU A 1 107 ? -22.064 -4.821 28.831 1.00 97.19 107 GLU A O 1
ATOM 831 N N . ALA A 1 108 ? -22.544 -3.875 30.806 1.00 98.06 108 ALA A N 1
ATOM 832 C CA . ALA A 1 108 ? -21.516 -2.844 30.697 1.00 98.06 108 ALA A CA 1
ATOM 833 C C . ALA A 1 108 ? -20.104 -3.447 30.573 1.00 98.06 108 ALA A C 1
ATOM 835 O O . ALA A 1 108 ? -19.297 -2.981 29.764 1.00 98.06 108 ALA A O 1
ATOM 836 N N . ALA A 1 109 ? -19.805 -4.508 31.329 1.00 97.75 109 ALA A N 1
ATOM 837 C CA . ALA A 1 109 ? -18.533 -5.220 31.230 1.00 97.75 109 ALA A CA 1
ATOM 838 C C . ALA A 1 109 ? -18.376 -5.942 29.880 1.00 97.75 109 ALA A C 1
ATOM 840 O O . ALA A 1 109 ? -17.311 -5.871 29.263 1.00 97.75 109 ALA A O 1
ATOM 841 N N . ALA A 1 110 ? -19.433 -6.596 29.391 1.00 98.19 110 ALA A N 1
ATOM 842 C CA . ALA A 1 110 ? -19.433 -7.260 28.091 1.00 98.19 110 ALA A CA 1
ATOM 843 C C . ALA A 1 110 ? -19.221 -6.262 26.940 1.00 98.19 110 ALA A C 1
ATOM 845 O O . ALA A 1 110 ? -18.369 -6.485 26.076 1.00 98.19 110 ALA A O 1
ATOM 846 N N . LEU A 1 111 ? -19.935 -5.133 26.963 1.00 98.19 111 LEU A N 1
ATOM 847 C CA . LEU A 1 111 ? -19.797 -4.058 25.980 1.00 98.19 111 LEU A CA 1
ATOM 848 C C . LEU A 1 111 ? -18.398 -3.443 26.001 1.00 98.19 111 LEU A C 1
ATOM 850 O O . LEU A 1 111 ? -17.823 -3.209 24.940 1.00 98.19 111 LEU A O 1
ATOM 854 N N . LYS A 1 112 ? -17.820 -3.230 27.188 1.00 98.38 112 LYS A N 1
ATOM 855 C CA . LYS A 1 112 ? -16.444 -2.741 27.327 1.00 98.38 112 LYS A CA 1
ATOM 856 C C . LYS A 1 112 ? -15.438 -3.697 26.681 1.00 98.38 112 LYS A C 1
ATOM 858 O O . LYS A 1 112 ? -14.645 -3.263 25.850 1.00 98.38 112 LYS A O 1
ATOM 863 N N . ASN A 1 113 ? -15.500 -4.987 27.011 1.00 98.19 113 ASN A N 1
ATOM 864 C CA . ASN A 1 113 ? -14.601 -5.992 26.433 1.00 98.19 113 ASN A CA 1
ATOM 865 C C . ASN A 1 113 ? -14.751 -6.069 24.905 1.00 98.19 113 ASN A C 1
ATOM 867 O O . ASN A 1 113 ? -13.761 -6.188 24.180 1.00 98.19 113 ASN A O 1
ATOM 871 N N . HIS A 1 114 ? -15.986 -5.973 24.403 1.00 98.50 114 HIS A N 1
ATOM 872 C CA . HIS A 1 114 ? -16.250 -5.938 22.969 1.00 98.50 114 HIS A CA 1
ATOM 873 C C . HIS A 1 114 ? -15.646 -4.692 22.310 1.00 98.50 114 HIS A C 1
ATOM 875 O O . HIS A 1 114 ? -14.962 -4.814 21.295 1.00 98.50 114 HIS A O 1
ATOM 881 N N . LEU A 1 115 ? -15.829 -3.511 22.907 1.00 98.50 115 LEU A N 1
ATOM 882 C CA . LEU A 1 115 ? -15.261 -2.258 22.412 1.00 98.50 115 LEU A CA 1
ATOM 883 C C . LEU A 1 115 ? -13.730 -2.311 22.365 1.00 98.50 115 LEU A C 1
ATOM 885 O O . LEU A 1 115 ? -13.140 -1.915 21.361 1.00 98.50 115 LEU A O 1
ATOM 889 N N . GLU A 1 116 ? -13.083 -2.823 23.411 1.00 98.62 116 GLU A N 1
ATOM 890 C CA . GLU A 1 116 ? -11.626 -2.994 23.462 1.00 98.62 116 GLU A CA 1
ATOM 891 C C . GLU A 1 116 ? -11.134 -3.950 22.365 1.00 98.62 116 GLU A C 1
ATOM 893 O O . GLU A 1 116 ? -10.196 -3.626 21.635 1.00 98.62 116 GLU A O 1
ATOM 898 N N . SER A 1 117 ? -11.811 -5.089 22.182 1.00 98.62 117 SER A N 1
ATOM 899 C CA . SER A 1 117 ? -11.489 -6.061 21.131 1.00 98.62 117 SER A CA 1
ATOM 900 C C . SER A 1 117 ? -11.640 -5.471 19.725 1.00 98.62 117 SER A C 1
ATOM 902 O O . SER A 1 117 ? -10.731 -5.589 18.901 1.00 98.62 117 SER A O 1
ATOM 904 N N . VAL A 1 118 ? -12.754 -4.785 19.456 1.00 98.62 118 VAL A N 1
ATOM 905 C CA . VAL A 1 118 ? -13.007 -4.130 18.165 1.00 98.62 118 VAL A CA 1
ATOM 906 C C . VAL A 1 118 ? -11.996 -3.015 17.912 1.00 98.62 118 VAL A C 1
ATOM 908 O O . VAL A 1 118 ? -11.494 -2.887 16.797 1.00 98.62 118 VAL A O 1
ATOM 911 N N . THR A 1 119 ? -11.645 -2.239 18.938 1.00 98.62 119 THR A N 1
ATOM 912 C CA . THR A 1 119 ? -10.644 -1.169 18.823 1.00 98.62 119 THR A CA 1
ATOM 913 C C . THR A 1 119 ? -9.267 -1.739 18.488 1.00 98.62 119 THR A C 1
ATOM 915 O O . THR A 1 119 ? -8.609 -1.241 17.577 1.00 98.62 119 THR A O 1
ATOM 918 N N . LEU A 1 120 ? -8.851 -2.825 19.146 1.00 98.69 120 LEU A N 1
ATOM 919 C CA . LEU A 1 120 ? -7.591 -3.512 18.844 1.00 98.69 120 LEU A CA 1
ATOM 920 C C . LEU A 1 120 ? -7.554 -4.037 17.397 1.00 98.69 120 LEU A C 1
ATOM 922 O O . LEU A 1 120 ? -6.561 -3.856 16.687 1.00 98.69 120 LEU A O 1
ATOM 926 N N . LEU A 1 121 ? -8.640 -4.675 16.947 1.00 98.56 121 LEU A N 1
ATOM 927 C CA . LEU A 1 121 ? -8.762 -5.173 15.574 1.00 98.56 121 LEU A CA 1
ATOM 928 C C . LEU A 1 121 ? -8.712 -4.036 14.553 1.00 98.56 121 LEU A C 1
ATOM 930 O O . LEU A 1 121 ? -8.038 -4.169 13.532 1.00 98.56 121 LEU A O 1
ATOM 934 N N . LYS A 1 122 ? -9.383 -2.916 14.841 1.00 98.75 122 LYS A N 1
ATOM 935 C CA . LYS A 1 122 ? -9.368 -1.720 13.997 1.00 98.75 122 LYS A CA 1
ATOM 936 C C . LYS A 1 122 ? -7.953 -1.162 13.850 1.00 98.75 122 LYS A C 1
ATOM 938 O O . LYS A 1 122 ? -7.510 -0.997 12.720 1.00 98.75 122 LYS A O 1
ATOM 943 N N . LEU A 1 123 ? -7.231 -0.961 14.954 1.00 98.62 123 LEU A N 1
ATOM 944 C CA . LEU A 1 123 ? -5.843 -0.480 14.920 1.00 98.62 123 LEU A CA 1
ATOM 945 C C . LEU A 1 123 ? -4.940 -1.426 14.116 1.00 98.62 123 LEU A C 1
ATOM 947 O O . LEU A 1 123 ? -4.201 -0.994 13.239 1.00 98.62 123 LEU A O 1
ATOM 951 N N . THR A 1 124 ? -5.076 -2.738 14.327 1.00 98.62 124 THR A N 1
ATOM 952 C CA . THR A 1 124 ? -4.309 -3.744 13.570 1.00 98.62 124 THR A CA 1
ATOM 953 C C . THR A 1 124 ? -4.611 -3.690 12.067 1.00 98.62 124 THR A C 1
ATOM 955 O O . THR A 1 124 ? -3.725 -3.901 11.237 1.00 98.62 124 THR A O 1
ATOM 958 N N . ALA A 1 125 ? -5.870 -3.448 11.693 1.00 98.62 125 ALA A N 1
ATOM 959 C CA . ALA A 1 125 ? -6.268 -3.308 10.298 1.00 98.62 125 ALA A CA 1
ATOM 960 C C . ALA A 1 125 ? -5.751 -1.998 9.680 1.00 98.62 125 ALA A C 1
ATOM 962 O O . ALA A 1 125 ? -5.297 -2.018 8.537 1.00 98.62 125 ALA A O 1
ATOM 963 N N . GLU A 1 126 ? -5.775 -0.893 10.428 1.00 98.56 126 GLU A N 1
ATOM 964 C CA . GLU A 1 126 ? -5.236 0.409 10.013 1.00 98.56 126 GLU A CA 1
ATOM 965 C C . GLU A 1 126 ? -3.720 0.347 9.786 1.00 98.56 126 GLU A C 1
ATOM 967 O O . GLU A 1 126 ? -3.250 0.774 8.730 1.00 98.56 126 GLU A O 1
ATOM 972 N N . ASP A 1 127 ? -2.967 -0.284 10.691 1.00 98.69 127 ASP A N 1
ATOM 973 C CA . ASP A 1 127 ? -1.523 -0.496 10.529 1.00 98.69 127 ASP A CA 1
ATOM 974 C C . ASP A 1 127 ? -1.220 -1.314 9.266 1.00 98.69 127 ASP A C 1
ATOM 976 O O . ASP A 1 127 ? -0.386 -0.940 8.437 1.00 98.69 127 ASP A O 1
ATOM 980 N N . ARG A 1 128 ? -1.947 -2.423 9.059 1.00 98.62 128 ARG A N 1
ATOM 981 C CA . ARG A 1 128 ? -1.810 -3.243 7.842 1.00 98.62 128 ARG A CA 1
ATOM 982 C C . ARG A 1 128 ? -2.141 -2.452 6.579 1.00 98.62 128 ARG A C 1
ATOM 984 O O . ARG A 1 128 ? -1.439 -2.601 5.580 1.00 98.62 128 ARG A O 1
ATOM 991 N N . ALA A 1 129 ? -3.180 -1.620 6.609 1.00 98.62 129 ALA A N 1
ATOM 992 C CA . ALA A 1 129 ? -3.553 -0.777 5.480 1.00 98.62 129 ALA A CA 1
ATOM 993 C C . ALA A 1 129 ? -2.454 0.248 5.157 1.00 98.62 129 ALA A C 1
ATOM 995 O O . ALA A 1 129 ? -2.089 0.393 3.991 1.00 98.62 129 ALA A O 1
ATOM 996 N N . ALA A 1 130 ? -1.869 0.892 6.172 1.00 98.62 130 ALA A N 1
ATOM 997 C CA . ALA A 1 130 ? -0.756 1.823 5.997 1.00 98.62 130 ALA A CA 1
ATOM 998 C C . ALA A 1 130 ? 0.486 1.135 5.401 1.00 98.62 130 ALA A C 1
ATOM 1000 O O . ALA A 1 130 ? 1.117 1.670 4.486 1.00 98.62 130 ALA A O 1
ATOM 1001 N N . HIS A 1 131 ? 0.811 -0.080 5.856 1.00 98.75 131 HIS A N 1
ATOM 1002 C CA . HIS A 1 131 ? 1.902 -0.872 5.283 1.00 98.75 131 HIS A CA 1
ATOM 1003 C C . HIS A 1 131 ? 1.659 -1.237 3.811 1.00 98.75 131 HIS A C 1
ATOM 1005 O O . HIS A 1 131 ? 2.573 -1.112 2.992 1.00 98.75 131 HIS A O 1
ATOM 1011 N N . LEU A 1 132 ? 0.440 -1.662 3.460 1.00 98.75 132 LEU A N 1
ATOM 1012 C CA . LEU A 1 132 ? 0.076 -1.990 2.078 1.00 98.75 132 LEU A CA 1
ATOM 1013 C C . LEU A 1 132 ? 0.097 -0.757 1.165 1.00 98.75 132 LEU A C 1
ATOM 1015 O O . LEU A 1 132 ? 0.600 -0.847 0.047 1.00 98.75 132 LEU A O 1
ATOM 1019 N N . ASP A 1 133 ? -0.383 0.395 1.638 1.00 98.69 133 ASP A N 1
ATOM 1020 C CA . ASP A 1 133 ? -0.300 1.663 0.901 1.00 98.69 133 ASP A CA 1
ATOM 1021 C C . ASP A 1 133 ? 1.162 2.074 0.654 1.00 98.69 133 ASP A C 1
ATOM 1023 O O . ASP A 1 133 ? 1.532 2.443 -0.464 1.00 98.69 133 ASP A O 1
ATOM 1027 N N . GLY A 1 134 ? 2.030 1.920 1.661 1.00 98.69 134 GLY A N 1
ATOM 1028 C CA . GLY A 1 134 ? 3.473 2.123 1.517 1.00 98.69 134 GLY A CA 1
ATOM 1029 C C . GLY A 1 134 ? 4.101 1.215 0.452 1.00 98.69 134 GLY A C 1
ATOM 1030 O O . GLY A 1 134 ? 4.809 1.697 -0.436 1.00 98.69 134 GLY A O 1
ATOM 1031 N N . ALA A 1 135 ? 3.799 -0.087 0.486 1.00 98.75 135 ALA A N 1
ATOM 1032 C CA . ALA A 1 135 ? 4.292 -1.052 -0.499 1.00 98.75 135 ALA A CA 1
ATOM 1033 C C . ALA A 1 135 ? 3.780 -0.756 -1.922 1.00 98.75 135 ALA A C 1
ATOM 1035 O O . ALA A 1 135 ? 4.539 -0.844 -2.890 1.00 98.75 135 ALA A O 1
ATOM 1036 N N . LEU A 1 136 ? 2.512 -0.357 -2.061 1.00 98.75 136 LEU A N 1
ATOM 1037 C CA . LEU A 1 136 ? 1.919 0.006 -3.346 1.00 98.75 136 LEU A CA 1
ATOM 1038 C C . LEU A 1 136 ? 2.572 1.264 -3.932 1.00 98.75 136 LEU A C 1
ATOM 1040 O O . LEU A 1 136 ? 2.904 1.289 -5.118 1.00 98.75 136 LEU A O 1
ATOM 1044 N N . LYS A 1 137 ? 2.799 2.297 -3.111 1.00 98.75 137 LYS A N 1
ATOM 1045 C CA . LYS A 1 137 ? 3.511 3.519 -3.522 1.00 98.75 137 LYS A CA 1
ATOM 1046 C C . LYS A 1 137 ? 4.914 3.213 -4.030 1.00 98.75 137 LYS A C 1
ATOM 1048 O O . LYS A 1 137 ? 5.304 3.730 -5.079 1.00 98.75 137 LYS A O 1
ATOM 1053 N N . GLU A 1 138 ? 5.635 2.339 -3.336 1.00 98.69 138 GLU A N 1
ATOM 1054 C CA . GLU A 1 138 ? 6.967 1.898 -3.742 1.00 98.69 138 GLU A CA 1
ATOM 1055 C C . GLU A 1 138 ? 6.936 1.097 -5.055 1.00 98.69 138 GLU A C 1
ATOM 1057 O O . GLU A 1 138 ? 7.709 1.386 -5.968 1.00 98.69 138 GLU A O 1
ATOM 1062 N N . CYS A 1 139 ? 5.983 0.176 -5.223 1.00 98.62 139 CYS A N 1
ATOM 1063 C CA . CYS A 1 139 ? 5.793 -0.553 -6.481 1.00 98.62 139 CYS A CA 1
ATOM 1064 C C . CYS A 1 139 ? 5.494 0.398 -7.655 1.00 98.62 139 CYS A C 1
ATOM 1066 O O . CYS A 1 139 ? 6.109 0.307 -8.719 1.00 98.62 139 CYS A O 1
ATOM 1068 N N . MET A 1 140 ? 4.611 1.381 -7.456 1.00 98.81 140 MET A N 1
ATOM 1069 C CA . MET A 1 140 ? 4.327 2.398 -8.472 1.00 98.81 140 MET A CA 1
ATOM 1070 C C . MET A 1 140 ? 5.562 3.239 -8.815 1.00 98.81 140 MET A C 1
ATOM 1072 O O . MET A 1 140 ? 5.756 3.595 -9.978 1.00 98.81 140 MET A O 1
ATOM 1076 N N . ARG A 1 141 ? 6.399 3.575 -7.825 1.00 98.69 141 ARG A N 1
ATOM 1077 C CA . ARG A 1 141 ? 7.668 4.284 -8.043 1.00 98.69 141 ARG A CA 1
ATOM 1078 C C . ARG A 1 141 ? 8.621 3.450 -8.898 1.00 98.69 141 ARG A C 1
ATOM 1080 O O . ARG A 1 141 ? 9.126 3.962 -9.891 1.00 98.69 141 ARG A O 1
ATOM 1087 N N . GLN A 1 142 ? 8.793 2.168 -8.577 1.00 98.75 142 GLN A N 1
ATOM 1088 C CA . GLN A 1 142 ? 9.623 1.247 -9.360 1.00 98.75 142 GLN A CA 1
ATOM 1089 C C . GLN A 1 142 ? 9.148 1.135 -10.813 1.00 98.75 142 GLN A C 1
ATOM 1091 O O . GLN A 1 142 ? 9.967 1.193 -11.724 1.00 98.75 142 GLN A O 1
ATOM 1096 N N . ILE A 1 143 ? 7.833 1.053 -11.051 1.00 98.62 143 ILE A N 1
ATOM 1097 C CA . ILE A 1 143 ? 7.272 1.013 -12.411 1.00 98.62 143 ILE A CA 1
ATOM 1098 C C . ILE A 1 143 ? 7.625 2.278 -13.202 1.00 98.62 143 ILE A C 1
ATOM 1100 O O . ILE A 1 143 ? 7.984 2.174 -14.374 1.00 98.62 143 ILE A O 1
ATOM 1104 N N . ARG A 1 144 ? 7.514 3.467 -12.593 1.00 98.69 144 ARG A N 1
ATOM 1105 C CA . ARG A 1 144 ? 7.877 4.725 -13.268 1.00 98.69 144 ARG A CA 1
ATOM 1106 C C . ARG A 1 144 ? 9.365 4.763 -13.598 1.00 98.69 144 ARG A C 1
ATOM 1108 O O . ARG A 1 144 ? 9.705 4.970 -14.756 1.00 98.69 144 ARG A O 1
ATOM 1115 N N . ASN A 1 145 ? 10.218 4.444 -12.625 1.00 98.56 145 ASN A N 1
ATOM 1116 C CA . ASN A 1 145 ? 11.665 4.409 -12.819 1.00 98.56 145 ASN A CA 1
ATOM 1117 C C . ASN A 1 145 ? 12.070 3.445 -13.943 1.00 98.56 145 ASN A C 1
ATOM 1119 O O . ASN A 1 145 ? 12.816 3.825 -14.836 1.00 98.56 145 ASN A O 1
ATOM 1123 N N . LEU A 1 146 ? 11.538 2.217 -13.948 1.00 98.69 146 LEU A N 1
ATOM 1124 C CA . LEU A 1 146 ? 11.838 1.241 -14.998 1.00 98.69 146 LEU A CA 1
ATOM 1125 C C . LEU A 1 146 ? 11.391 1.728 -16.379 1.00 98.69 146 LEU A C 1
ATOM 1127 O O . LEU A 1 146 ? 12.111 1.537 -17.355 1.00 98.69 146 LEU A O 1
ATOM 1131 N N . LYS A 1 147 ? 10.221 2.371 -16.479 1.00 98.69 147 LYS A N 1
ATOM 1132 C CA . LYS A 1 147 ? 9.759 2.961 -17.744 1.00 98.69 147 LYS A CA 1
ATOM 1133 C C . LYS A 1 147 ? 10.713 4.046 -18.239 1.00 98.69 147 LYS A C 1
ATOM 1135 O O . LYS A 1 147 ? 11.117 3.986 -19.395 1.00 98.69 147 LYS A O 1
ATOM 1140 N N . GLU A 1 148 ? 11.100 4.975 -17.369 1.00 98.56 148 GLU A N 1
ATOM 1141 C CA . GLU A 1 148 ? 12.041 6.053 -17.696 1.00 98.56 148 GLU A CA 1
ATOM 1142 C C . GLU A 1 148 ? 13.413 5.498 -18.112 1.00 98.56 148 GLU A C 1
ATOM 1144 O O . GLU A 1 148 ? 13.960 5.900 -19.137 1.00 98.56 148 GLU A O 1
ATOM 1149 N N . GLU A 1 149 ? 13.948 4.513 -17.385 1.00 98.62 149 GLU A N 1
ATOM 1150 C CA . GLU A 1 149 ? 15.213 3.854 -17.731 1.00 98.62 149 GLU A CA 1
ATOM 1151 C C . GLU A 1 149 ? 15.148 3.130 -19.083 1.00 98.62 149 GLU A C 1
ATOM 1153 O O . GLU A 1 149 ? 16.096 3.183 -19.869 1.00 98.62 149 GLU A O 1
ATOM 1158 N N . HIS A 1 150 ? 14.050 2.423 -19.367 1.00 98.56 150 HIS A N 1
ATOM 1159 C CA . HIS A 1 150 ? 13.860 1.752 -20.652 1.00 98.56 150 HIS A CA 1
ATOM 1160 C C . HIS A 1 150 ? 13.730 2.748 -21.801 1.00 98.56 150 HIS A C 1
ATOM 1162 O O . HIS A 1 150 ? 14.306 2.522 -22.866 1.00 98.56 150 HIS A O 1
ATOM 1168 N N . GLU A 1 151 ? 13.018 3.851 -21.587 1.00 98.62 151 GLU A N 1
ATOM 1169 C CA . GLU A 1 151 ? 12.886 4.919 -22.569 1.00 98.62 151 GLU A CA 1
ATOM 1170 C C . GLU A 1 151 ? 14.240 5.577 -22.856 1.00 98.62 151 GLU A C 1
ATOM 1172 O O . GLU A 1 151 ? 14.605 5.732 -24.022 1.00 98.62 151 GLU A O 1
ATOM 1177 N N . GLN A 1 152 ? 15.039 5.872 -21.828 1.00 98.62 152 GLN A N 1
ATOM 1178 C CA . GLN A 1 152 ? 16.398 6.398 -21.992 1.00 98.62 152 GLN A CA 1
ATOM 1179 C C . GLN A 1 152 ? 17.300 5.428 -22.766 1.00 98.62 152 GLN A C 1
ATOM 1181 O O . GLN A 1 152 ? 17.940 5.830 -23.739 1.00 98.62 152 GLN A O 1
ATOM 1186 N N . LYS A 1 153 ? 17.307 4.138 -22.398 1.00 98.75 153 LYS A N 1
ATOM 1187 C CA . LYS A 1 153 ? 18.080 3.099 -23.105 1.00 98.75 153 LYS A CA 1
ATOM 1188 C C . LYS A 1 153 ? 17.655 2.970 -24.568 1.00 98.75 153 LYS A C 1
ATOM 1190 O O . LYS A 1 153 ? 18.504 2.813 -25.442 1.00 98.75 153 LYS A O 1
ATOM 1195 N N . LEU A 1 154 ? 16.355 3.049 -24.856 1.00 98.69 154 LEU A N 1
ATOM 1196 C CA . LEU A 1 154 ? 15.845 3.006 -26.225 1.00 98.69 154 LEU A CA 1
ATOM 1197 C C . LEU A 1 154 ? 16.344 4.207 -27.037 1.00 98.69 154 LEU A C 1
ATOM 1199 O O . LEU A 1 154 ? 16.866 4.017 -28.135 1.00 98.69 154 LEU A O 1
ATOM 1203 N N . HIS A 1 155 ? 16.237 5.419 -26.486 1.00 98.75 155 HIS A N 1
ATOM 1204 C CA . HIS A 1 155 ? 16.753 6.631 -27.125 1.00 98.75 155 HIS A CA 1
ATOM 1205 C C . HIS A 1 155 ? 18.259 6.533 -27.392 1.00 98.75 155 HIS A C 1
ATOM 1207 O O . HIS A 1 155 ? 18.708 6.859 -28.491 1.00 98.75 155 HIS A O 1
ATOM 1213 N N . GLU A 1 156 ? 19.036 6.029 -26.431 1.00 98.69 156 GLU A N 1
ATOM 1214 C CA . GLU A 1 156 ? 20.475 5.821 -26.591 1.00 98.69 156 GLU A CA 1
ATOM 1215 C C . GLU A 1 156 ? 20.789 4.832 -27.724 1.00 98.69 156 GLU A C 1
ATOM 1217 O O . GLU A 1 156 ? 21.624 5.117 -28.588 1.00 98.69 156 GLU A O 1
ATOM 1222 N N . VAL A 1 157 ? 20.095 3.689 -27.774 1.00 98.81 157 VAL A N 1
ATOM 1223 C CA . VAL A 1 157 ? 20.269 2.691 -28.840 1.00 98.81 157 VAL A CA 1
ATOM 1224 C C . VAL A 1 157 ? 19.917 3.280 -30.203 1.00 98.81 157 VAL A C 1
ATOM 1226 O O . VAL A 1 157 ? 20.693 3.118 -31.147 1.00 98.81 157 VAL A O 1
ATOM 1229 N N . VAL A 1 158 ? 18.787 3.982 -30.318 1.00 98.75 158 VAL A N 1
ATOM 1230 C CA . VAL A 1 158 ? 18.357 4.626 -31.569 1.00 98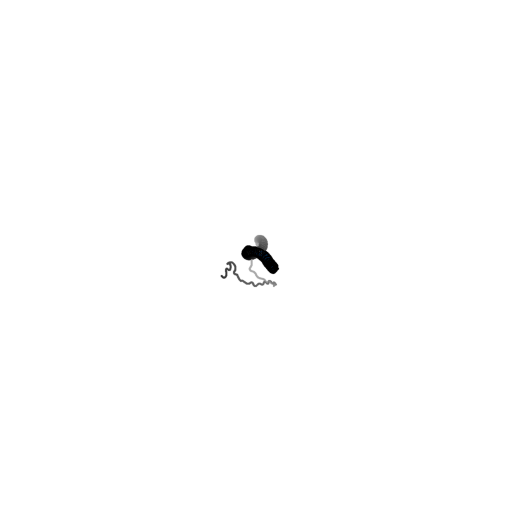.75 158 VAL A CA 1
ATOM 1231 C C . VAL A 1 158 ? 19.399 5.639 -32.035 1.00 98.75 158 VAL A C 1
ATOM 1233 O O . VAL A 1 158 ? 19.825 5.591 -33.187 1.00 98.75 158 VAL A O 1
ATOM 1236 N N . LEU A 1 159 ? 19.871 6.504 -31.137 1.00 98.69 159 LEU A N 1
ATOM 1237 C CA . LEU A 1 159 ? 20.865 7.529 -31.443 1.00 98.69 159 LEU A CA 1
ATOM 1238 C C . LEU A 1 159 ? 22.201 6.907 -31.875 1.00 98.69 159 LEU A C 1
ATOM 1240 O O . LEU A 1 159 ? 22.797 7.331 -32.868 1.00 98.69 159 LEU A O 1
ATOM 1244 N N . ASN A 1 160 ? 22.664 5.869 -31.178 1.00 98.69 160 ASN A N 1
ATOM 1245 C CA . ASN A 1 160 ? 23.895 5.165 -31.532 1.00 98.69 160 ASN A CA 1
ATOM 1246 C C . ASN A 1 160 ? 23.778 4.450 -32.885 1.00 98.69 160 ASN A C 1
ATOM 1248 O O . ASN A 1 160 ? 24.712 4.499 -33.687 1.00 98.69 160 ASN A O 1
ATOM 1252 N N . LYS A 1 161 ? 22.632 3.825 -33.177 1.00 98.69 161 LYS A N 1
ATOM 1253 C CA . LYS A 1 161 ? 22.377 3.194 -34.479 1.00 98.69 161 LYS A CA 1
ATOM 1254 C C . LYS A 1 161 ? 22.274 4.221 -35.604 1.00 98.69 161 LYS A C 1
ATOM 1256 O O . LYS A 1 161 ? 22.864 3.985 -36.652 1.00 98.69 161 LYS A O 1
ATOM 1261 N N . ALA A 1 162 ? 21.623 5.362 -35.378 1.00 98.69 162 ALA A N 1
ATOM 1262 C CA . ALA A 1 162 ? 21.573 6.462 -36.340 1.00 98.69 162 ALA A CA 1
ATOM 1263 C C . ALA A 1 162 ? 22.985 6.955 -36.691 1.00 98.69 162 ALA A C 1
ATOM 1265 O O . ALA A 1 162 ? 23.360 6.949 -37.859 1.00 98.69 162 ALA A O 1
ATOM 1266 N N . LYS A 1 163 ? 23.828 7.221 -35.681 1.00 98.69 163 LYS A N 1
ATOM 1267 C CA . LYS A 1 163 ? 25.239 7.598 -35.890 1.00 98.69 163 LYS A CA 1
ATOM 1268 C C . LYS A 1 163 ? 26.029 6.560 -36.690 1.00 98.69 163 LYS A C 1
ATOM 1270 O O . LYS A 1 163 ? 26.899 6.929 -37.475 1.00 98.69 163 LYS A O 1
ATOM 1275 N N . LEU A 1 164 ? 25.793 5.267 -36.460 1.00 98.56 164 LEU A N 1
ATOM 1276 C CA . LEU A 1 164 ? 26.455 4.201 -37.219 1.00 98.56 164 LEU A CA 1
ATOM 1277 C C . LEU A 1 164 ? 25.981 4.169 -38.674 1.00 98.56 164 LEU A C 1
ATOM 1279 O O . LEU A 1 164 ? 26.814 4.058 -39.571 1.00 98.56 164 LEU A O 1
ATOM 1283 N N . PHE A 1 165 ? 24.676 4.308 -38.912 1.00 98.56 165 PHE A N 1
ATOM 1284 C CA . PHE A 1 165 ? 24.135 4.387 -40.266 1.00 98.56 165 PHE A CA 1
ATOM 1285 C C . PHE A 1 165 ? 24.647 5.612 -41.021 1.00 98.56 165 PHE A C 1
ATOM 1287 O O . PHE A 1 165 ? 25.038 5.469 -42.175 1.00 98.56 165 PHE A O 1
ATOM 1294 N N . ASP A 1 166 ? 24.734 6.774 -40.373 1.00 98.69 166 ASP A N 1
ATOM 1295 C CA . ASP A 1 166 ? 25.283 7.987 -40.985 1.00 98.69 166 ASP A CA 1
ATOM 1296 C C . ASP A 1 166 ? 26.751 7.801 -41.391 1.00 98.69 166 ASP A C 1
ATOM 1298 O O . ASP A 1 166 ? 27.139 8.170 -42.498 1.00 98.69 166 ASP A O 1
ATOM 1302 N N . LYS A 1 167 ? 27.567 7.158 -40.542 1.00 98.69 167 LYS A N 1
ATOM 1303 C CA . LYS A 1 167 ? 28.961 6.822 -40.882 1.00 98.69 167 LYS A CA 1
ATOM 1304 C C . LYS A 1 167 ? 29.046 5.887 -42.087 1.00 98.69 167 LYS A C 1
ATOM 1306 O O . LYS A 1 167 ? 29.764 6.187 -43.034 1.00 98.69 167 LYS A O 1
ATOM 1311 N N . MET A 1 168 ? 28.288 4.788 -42.075 1.00 98.56 168 MET A N 1
ATOM 1312 C CA . MET A 1 168 ? 28.267 3.837 -43.193 1.00 98.56 168 MET A CA 1
ATOM 1313 C C . MET A 1 168 ? 27.781 4.496 -44.487 1.00 98.56 168 MET A C 1
ATOM 1315 O O . MET A 1 168 ? 28.322 4.226 -45.554 1.00 98.56 168 MET A O 1
ATOM 1319 N N . LYS A 1 169 ? 26.784 5.381 -44.399 1.00 98.56 169 LYS A N 1
ATOM 1320 C CA . LYS A 1 169 ? 26.280 6.150 -45.536 1.00 98.56 169 LYS A CA 1
ATOM 1321 C C . LYS A 1 169 ? 27.373 7.041 -46.125 1.00 98.56 169 LYS A C 1
ATOM 1323 O O . LYS A 1 169 ? 27.624 6.943 -47.320 1.00 98.56 169 LYS A O 1
ATOM 1328 N N . LEU A 1 170 ? 28.065 7.829 -45.301 1.00 98.62 170 LEU A N 1
ATOM 1329 C CA . LEU A 1 170 ? 29.177 8.676 -45.754 1.00 98.62 170 LEU A CA 1
ATOM 1330 C C . LEU A 1 170 ? 30.321 7.848 -46.367 1.00 98.62 170 LEU A C 1
ATOM 1332 O O . LEU A 1 170 ? 30.887 8.218 -47.395 1.00 98.62 170 LEU A O 1
ATOM 1336 N N . GLU A 1 171 ? 30.654 6.694 -45.786 1.00 98.69 171 GLU A N 1
ATOM 1337 C CA . GLU A 1 171 ? 31.656 5.777 -46.350 1.00 98.69 171 GLU A CA 1
ATOM 1338 C C . GLU A 1 171 ? 31.240 5.203 -47.715 1.00 98.69 171 GLU A C 1
ATOM 1340 O O . GLU A 1 171 ? 32.082 4.997 -48.588 1.00 98.69 171 GLU A O 1
ATOM 1345 N N . LEU A 1 172 ? 29.950 4.932 -47.925 1.00 98.31 172 LEU A N 1
ATOM 1346 C CA . LEU A 1 172 ? 29.442 4.465 -49.216 1.00 98.31 172 LEU A CA 1
ATOM 1347 C C . LEU A 1 172 ? 29.377 5.598 -50.244 1.00 98.31 172 LEU A C 1
ATOM 1349 O O . LEU A 1 172 ? 29.781 5.391 -51.385 1.00 98.31 172 LEU A O 1
ATOM 1353 N N . GLU A 1 173 ? 28.936 6.792 -49.848 1.00 98.56 173 GLU A N 1
ATOM 1354 C CA . GLU A 1 173 ? 28.915 7.985 -50.704 1.00 98.56 173 GLU A CA 1
ATOM 1355 C C . GLU A 1 173 ? 30.325 8.359 -51.182 1.00 98.56 173 GLU A C 1
ATOM 1357 O O . GLU A 1 173 ? 30.523 8.639 -52.363 1.00 98.56 173 GLU A O 1
ATOM 1362 N N . THR A 1 174 ? 31.329 8.284 -50.303 1.00 98.62 174 THR A N 1
ATOM 1363 C CA . THR A 1 174 ? 32.733 8.530 -50.679 1.00 98.62 174 THR A CA 1
ATOM 1364 C C . THR A 1 174 ? 33.272 7.474 -51.645 1.00 98.62 174 THR A C 1
ATOM 1366 O O . THR A 1 174 ? 33.938 7.822 -52.618 1.00 98.62 174 THR A O 1
ATOM 1369 N N . LYS A 1 175 ? 32.960 6.186 -51.438 1.00 98.50 175 LYS A N 1
ATOM 1370 C CA . LYS A 1 175 ? 33.334 5.117 -52.382 1.00 98.50 175 LYS A CA 1
ATOM 1371 C C . LYS A 1 175 ? 32.665 5.286 -53.743 1.00 98.50 175 LYS A C 1
ATOM 1373 O O . LYS A 1 175 ? 33.337 5.106 -54.754 1.00 98.50 175 LYS A O 1
ATOM 1378 N N . LEU A 1 176 ? 31.380 5.641 -53.772 1.00 98.38 176 LEU A N 1
ATOM 1379 C CA . LEU A 1 176 ? 30.659 5.928 -55.013 1.00 98.38 176 LEU A CA 1
ATOM 1380 C C . LEU A 1 176 ? 31.313 7.085 -55.771 1.00 98.38 176 LEU A C 1
ATOM 1382 O O . LEU A 1 176 ? 31.653 6.918 -56.937 1.00 98.38 176 LEU A O 1
ATOM 1386 N N . ALA A 1 177 ? 31.596 8.201 -55.093 1.00 98.56 177 ALA A N 1
ATOM 1387 C CA . ALA A 1 177 ? 32.258 9.349 -55.710 1.00 98.56 177 ALA A CA 1
ATOM 1388 C C . ALA A 1 177 ? 33.644 9.001 -56.288 1.00 98.56 177 ALA A C 1
ATOM 1390 O O . ALA A 1 177 ? 33.993 9.453 -57.379 1.00 98.56 177 ALA A O 1
ATOM 1391 N N . ASN A 1 178 ? 34.423 8.169 -55.588 1.00 98.31 178 ASN A N 1
ATOM 1392 C CA . ASN A 1 178 ? 35.723 7.705 -56.078 1.00 98.31 178 ASN A CA 1
ATOM 1393 C C . ASN A 1 178 ? 35.583 6.818 -57.325 1.00 98.31 178 ASN A C 1
ATOM 1395 O O . ASN A 1 178 ? 36.302 7.026 -58.300 1.00 98.31 178 ASN A O 1
ATOM 1399 N N . LEU A 1 179 ? 34.644 5.864 -57.317 1.00 98.12 179 LEU A N 1
ATOM 1400 C CA . LEU A 1 179 ? 34.382 4.989 -58.465 1.00 98.12 179 LEU A CA 1
ATOM 1401 C C . LEU A 1 179 ? 33.880 5.775 -59.680 1.00 98.12 179 LEU A C 1
ATOM 1403 O O . LEU A 1 179 ? 34.334 5.521 -60.793 1.00 98.12 179 LEU A O 1
ATOM 1407 N N . ASP A 1 180 ? 33.004 6.761 -59.478 1.00 98.38 180 ASP A N 1
ATOM 1408 C CA . ASP A 1 180 ? 32.550 7.653 -60.548 1.00 98.38 180 ASP A CA 1
ATOM 1409 C C . ASP A 1 180 ? 33.728 8.434 -61.153 1.00 98.38 180 ASP A C 1
ATOM 1411 O O . ASP A 1 180 ? 33.846 8.560 -62.375 1.00 98.38 180 ASP A O 1
ATOM 1415 N N . GLN A 1 181 ? 34.658 8.908 -60.316 1.00 98.31 181 GLN A N 1
ATOM 1416 C CA . GLN A 1 181 ? 35.868 9.585 -60.782 1.00 98.31 181 GLN A CA 1
ATOM 1417 C C . GLN A 1 181 ? 36.806 8.644 -61.558 1.00 98.31 181 GLN A C 1
ATOM 1419 O O . GLN A 1 181 ? 37.354 9.038 -62.592 1.00 98.31 181 GLN A O 1
ATOM 1424 N N . GLU A 1 182 ? 37.017 7.418 -61.076 1.00 98.12 182 GLU A N 1
ATOM 1425 C CA . GLU A 1 182 ? 37.811 6.392 -61.763 1.00 98.12 182 GLU A CA 1
ATOM 1426 C C . GLU A 1 182 ? 37.189 6.004 -63.107 1.00 98.12 182 GLU A C 1
ATOM 1428 O O . GLU A 1 182 ? 37.901 5.911 -64.109 1.00 98.12 182 GLU A O 1
ATOM 1433 N N . LEU A 1 183 ? 35.863 5.865 -63.162 1.00 98.06 183 LEU A N 1
ATOM 1434 C CA . LEU A 1 183 ? 35.120 5.578 -64.385 1.00 98.06 183 LEU A CA 1
ATOM 1435 C C . LEU A 1 183 ? 35.280 6.702 -65.412 1.00 98.06 183 LEU A C 1
ATOM 1437 O O . LEU A 1 183 ? 35.567 6.426 -66.578 1.00 98.06 183 LEU A O 1
ATOM 1441 N N . LEU A 1 184 ? 35.165 7.968 -64.995 1.00 97.75 184 LEU A N 1
ATOM 1442 C CA . LEU A 1 184 ? 35.403 9.120 -65.871 1.00 97.75 184 LEU A CA 1
ATOM 1443 C C . LEU A 1 184 ? 36.847 9.162 -66.386 1.00 97.75 184 LEU A C 1
ATOM 1445 O O . LEU A 1 184 ? 37.074 9.416 -67.572 1.00 97.75 184 LEU A O 1
ATOM 1449 N N . ARG A 1 185 ? 37.826 8.885 -65.516 1.00 97.75 185 ARG A N 1
ATOM 1450 C CA . ARG A 1 185 ? 39.244 8.850 -65.893 1.00 97.75 185 ARG A CA 1
ATOM 1451 C C . ARG A 1 185 ? 39.522 7.716 -66.887 1.00 97.75 185 ARG A C 1
ATOM 1453 O O . ARG A 1 185 ? 40.119 7.970 -67.929 1.00 97.75 185 ARG A O 1
ATOM 1460 N N . SER A 1 186 ? 38.992 6.516 -66.643 1.00 97.81 186 SER A N 1
ATOM 1461 C CA . SER A 1 186 ? 39.085 5.378 -67.567 1.00 97.81 186 SER A CA 1
ATOM 1462 C C . SER A 1 186 ? 38.392 5.656 -68.905 1.00 97.81 186 SER A C 1
ATOM 1464 O O . SER A 1 186 ? 38.918 5.312 -69.963 1.00 97.81 186 SER A O 1
ATOM 1466 N N . ALA A 1 187 ? 37.229 6.314 -68.905 1.00 97.75 187 ALA A N 1
ATOM 1467 C CA . ALA A 1 187 ? 36.547 6.708 -70.137 1.00 97.75 187 ALA A CA 1
ATOM 1468 C C . ALA A 1 187 ? 37.398 7.681 -70.976 1.00 97.75 187 ALA A C 1
ATOM 1470 O O . ALA A 1 187 ? 37.491 7.513 -72.195 1.00 97.75 187 ALA A O 1
ATOM 1471 N N . ALA A 1 188 ? 38.056 8.651 -70.330 1.00 97.56 188 ALA A N 1
ATOM 1472 C CA . ALA A 1 188 ? 38.969 9.587 -70.982 1.00 97.56 188 ALA A CA 1
ATOM 1473 C C . ALA A 1 188 ? 40.234 8.894 -71.521 1.00 97.56 188 ALA A C 1
ATOM 1475 O O . ALA A 1 188 ? 40.612 9.120 -72.672 1.00 97.56 188 ALA A O 1
ATOM 1476 N N . GLU A 1 189 ? 40.854 8.012 -70.732 1.00 97.12 189 GLU A N 1
ATOM 1477 C CA . GLU A 1 189 ? 42.010 7.207 -71.152 1.00 97.12 189 GLU A CA 1
ATOM 1478 C C . GLU A 1 189 ? 41.666 6.320 -72.355 1.00 97.12 189 GLU A C 1
ATOM 1480 O O . GLU A 1 189 ? 42.366 6.350 -73.365 1.00 97.12 189 GLU A O 1
ATOM 1485 N N . ASN A 1 190 ? 40.531 5.616 -72.313 1.00 96.94 190 ASN A N 1
ATOM 1486 C CA . ASN A 1 190 ? 40.047 4.802 -73.428 1.00 96.94 190 ASN A CA 1
ATOM 1487 C C . ASN A 1 190 ? 39.782 5.637 -74.692 1.00 96.94 190 ASN A C 1
ATOM 1489 O O . ASN A 1 190 ? 40.087 5.191 -75.800 1.00 96.94 190 ASN A O 1
ATOM 1493 N N . ALA A 1 191 ? 39.217 6.843 -74.560 1.00 97.25 191 ALA A N 1
ATOM 1494 C CA . ALA A 1 191 ? 39.016 7.748 -75.693 1.00 97.25 191 ALA A CA 1
ATOM 1495 C C . ALA A 1 191 ? 40.353 8.185 -76.319 1.00 97.25 191 ALA A C 1
ATOM 1497 O O . ALA A 1 191 ? 40.492 8.182 -77.545 1.00 97.25 19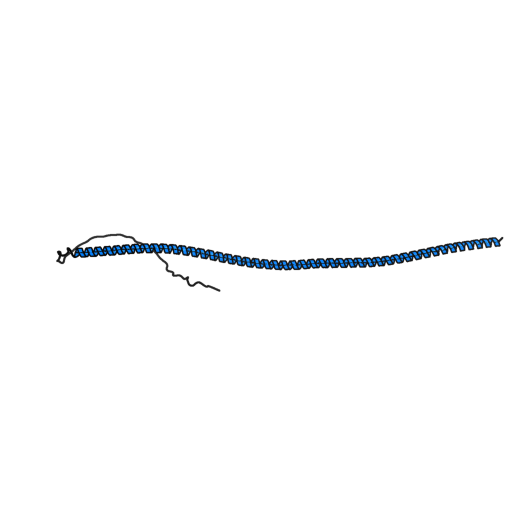1 ALA A O 1
ATOM 1498 N N . LEU A 1 192 ? 41.355 8.488 -75.489 1.00 97.00 192 LEU A N 1
ATOM 1499 C CA . LEU A 1 192 ? 42.706 8.823 -75.936 1.00 97.00 192 LEU A CA 1
ATOM 1500 C C . LEU A 1 192 ? 43.381 7.635 -76.636 1.00 97.00 192 LEU A C 1
ATOM 1502 O O . LEU A 1 192 ? 43.947 7.814 -77.714 1.00 97.00 192 LEU A O 1
ATOM 1506 N N . SER A 1 193 ? 43.272 6.421 -76.088 1.00 97.25 193 SER A N 1
ATOM 1507 C CA . SER A 1 193 ? 43.793 5.200 -76.715 1.00 97.25 193 SER A CA 1
ATOM 1508 C C . SER A 1 193 ? 43.171 4.940 -78.088 1.00 97.25 193 SER A C 1
ATOM 1510 O O . SER A 1 193 ? 43.902 4.626 -79.027 1.00 97.25 193 SER A O 1
ATOM 1512 N N . ARG A 1 194 ? 41.849 5.123 -78.244 1.00 96.69 194 ARG A N 1
ATOM 1513 C CA . ARG A 1 194 ? 41.181 5.010 -79.555 1.00 96.69 194 ARG A CA 1
ATOM 1514 C C . ARG A 1 194 ? 41.717 6.043 -80.547 1.00 96.69 194 ARG A C 1
ATOM 1516 O O . ARG A 1 194 ? 42.100 5.669 -81.650 1.00 96.69 194 ARG A O 1
ATOM 1523 N N . SER A 1 195 ? 41.844 7.306 -80.132 1.00 97.06 195 SER A N 1
ATOM 1524 C CA . SER A 1 195 ? 42.387 8.369 -80.991 1.00 97.06 195 SER A CA 1
ATOM 1525 C C . SER A 1 195 ? 43.844 8.116 -81.410 1.00 97.06 195 SER A C 1
ATOM 1527 O O . SER A 1 195 ? 44.214 8.344 -82.564 1.00 97.06 195 SER A O 1
ATOM 1529 N N . LEU A 1 196 ? 44.687 7.612 -80.501 1.00 96.94 196 LEU A N 1
ATOM 1530 C CA . LEU A 1 196 ? 46.060 7.219 -80.829 1.00 96.94 196 LEU A CA 1
ATOM 1531 C C . LEU A 1 196 ? 46.098 6.039 -81.804 1.00 96.94 196 LEU A C 1
ATOM 1533 O O . LEU A 1 196 ? 46.885 6.068 -82.751 1.00 96.94 196 LEU A O 1
ATOM 1537 N N . GLN A 1 197 ? 45.242 5.033 -81.608 1.00 96.94 197 GLN A N 1
ATOM 1538 C CA . GLN A 1 197 ? 45.146 3.890 -82.514 1.00 96.94 197 GLN A CA 1
ATOM 1539 C C . GLN A 1 197 ? 44.711 4.323 -83.920 1.00 96.94 197 GLN A C 1
ATOM 1541 O O . GLN A 1 197 ? 45.310 3.892 -84.902 1.00 96.94 197 GLN A O 1
ATOM 1546 N N . GLU A 1 198 ? 43.722 5.211 -84.032 1.00 96.12 198 GLU A N 1
ATOM 1547 C CA . GLU A 1 198 ? 43.282 5.788 -85.309 1.00 96.12 198 GLU A CA 1
ATOM 1548 C C . GLU A 1 198 ? 44.425 6.525 -86.021 1.00 96.12 198 GLU A C 1
ATOM 1550 O O . GLU A 1 198 ? 44.664 6.296 -87.207 1.00 96.12 198 GLU A O 1
ATOM 1555 N N . ARG A 1 199 ? 45.195 7.355 -85.301 1.00 96.38 199 ARG A N 1
ATOM 1556 C CA . ARG A 1 199 ? 46.384 8.030 -85.856 1.00 96.38 199 ARG A CA 1
ATOM 1557 C C . ARG A 1 199 ? 47.469 7.052 -86.295 1.00 96.38 199 ARG A C 1
ATOM 1559 O O . ARG A 1 199 ? 48.058 7.249 -87.354 1.00 96.38 199 ARG A O 1
ATOM 1566 N N . SER A 1 200 ? 47.726 6.014 -85.502 1.00 97.12 200 SER A N 1
ATOM 1567 C CA . SER A 1 200 ? 48.676 4.951 -85.846 1.00 97.12 200 SER A CA 1
ATOM 1568 C C . SER A 1 200 ? 48.263 4.248 -87.141 1.00 97.12 200 SER A C 1
ATOM 1570 O O . SER A 1 200 ? 49.056 4.159 -88.078 1.00 97.12 200 SER A O 1
ATOM 1572 N N . ASN A 1 201 ? 46.990 3.855 -87.245 1.00 96.69 201 ASN A N 1
ATOM 1573 C CA . ASN A 1 201 ? 46.431 3.239 -88.446 1.00 96.69 201 ASN A CA 1
ATOM 1574 C C . ASN A 1 201 ? 46.568 4.162 -89.674 1.00 96.69 201 ASN A C 1
ATOM 1576 O O . ASN A 1 201 ? 47.001 3.703 -90.729 1.00 96.69 201 ASN A O 1
ATOM 1580 N N . MET A 1 202 ? 46.275 5.464 -89.539 1.00 96.00 202 MET A N 1
ATOM 1581 C CA . MET A 1 202 ? 46.472 6.443 -90.620 1.00 96.00 202 MET A CA 1
ATOM 1582 C C . MET A 1 202 ? 47.944 6.568 -91.044 1.00 96.00 202 MET A C 1
ATOM 1584 O O . MET A 1 202 ? 48.237 6.632 -92.234 1.00 96.00 202 MET A O 1
ATOM 1588 N N . LEU A 1 203 ? 48.891 6.582 -90.099 1.00 95.69 203 LEU A N 1
ATOM 1589 C CA . LEU A 1 203 ? 50.326 6.633 -90.411 1.00 95.69 203 LEU A CA 1
ATOM 1590 C C . LEU A 1 203 ? 50.805 5.381 -91.154 1.00 95.69 203 LEU A C 1
ATOM 1592 O O . LEU A 1 203 ? 51.621 5.493 -92.070 1.00 95.69 203 LEU A O 1
ATOM 1596 N N . ILE A 1 204 ? 50.304 4.203 -90.774 1.00 95.44 204 ILE A N 1
ATOM 1597 C CA . ILE A 1 204 ? 50.588 2.947 -91.477 1.00 95.44 204 ILE A CA 1
ATOM 1598 C C . ILE A 1 204 ? 50.086 3.042 -92.923 1.00 95.44 204 ILE A C 1
ATOM 1600 O O . ILE A 1 204 ? 50.874 2.831 -93.843 1.00 95.44 204 ILE A O 1
ATOM 1604 N N . GLN A 1 205 ? 48.834 3.464 -93.131 1.00 95.06 205 GLN A N 1
ATOM 1605 C CA . GLN A 1 205 ? 48.257 3.655 -94.469 1.00 95.06 205 GLN A CA 1
ATOM 1606 C C . GLN A 1 205 ? 49.062 4.652 -95.318 1.00 95.06 205 GLN A C 1
ATOM 1608 O O . GLN A 1 205 ? 49.415 4.349 -96.457 1.00 95.06 205 GLN A O 1
ATOM 1613 N N . LEU A 1 206 ? 49.434 5.810 -94.761 1.00 94.44 206 LEU A N 1
ATOM 1614 C CA . LEU A 1 206 ? 50.256 6.805 -95.461 1.00 94.44 206 LEU A CA 1
ATOM 1615 C C . LEU A 1 206 ? 51.642 6.263 -95.835 1.00 94.44 206 LEU A C 1
ATOM 1617 O O . LEU A 1 206 ? 52.155 6.554 -96.918 1.00 94.44 206 LEU A O 1
ATOM 1621 N N . ASN A 1 207 ? 52.268 5.474 -94.959 1.00 93.31 207 ASN A N 1
ATOM 1622 C CA . ASN A 1 207 ? 53.539 4.826 -95.272 1.00 93.31 207 ASN A CA 1
ATOM 1623 C C . ASN A 1 207 ? 53.375 3.799 -96.399 1.00 93.31 207 ASN A C 1
ATOM 1625 O O . ASN A 1 207 ? 54.190 3.790 -97.323 1.00 93.31 207 ASN A O 1
ATOM 1629 N N . GLU A 1 208 ? 52.320 2.983 -96.377 1.00 93.62 208 GLU A N 1
ATOM 1630 C CA . GLU A 1 208 ? 52.003 2.046 -97.461 1.00 93.62 208 GLU A CA 1
ATOM 1631 C C . GLU A 1 208 ? 51.795 2.764 -98.803 1.00 93.62 208 GLU A C 1
ATOM 1633 O O . GLU A 1 208 ? 52.356 2.348 -99.819 1.00 93.62 208 GLU A O 1
ATOM 1638 N N . GLU A 1 209 ? 51.036 3.862 -98.829 1.00 92.12 209 GLU A N 1
ATOM 1639 C CA . GLU A 1 209 ? 50.840 4.695 -100.024 1.00 92.12 209 GLU A CA 1
ATOM 1640 C C . GLU A 1 209 ? 52.154 5.299 -100.528 1.00 92.12 209 GLU A C 1
ATOM 1642 O O . GLU A 1 209 ? 52.466 5.225 -101.718 1.00 92.12 209 GLU A O 1
ATOM 1647 N N . LYS A 1 210 ? 52.979 5.834 -99.624 1.00 92.25 210 LYS A N 1
ATOM 1648 C CA . LYS A 1 210 ? 54.298 6.382 -99.956 1.00 92.25 210 LYS A CA 1
ATOM 1649 C C . LYS A 1 210 ? 55.232 5.326 -100.544 1.00 92.25 210 LYS A C 1
ATOM 1651 O O . LYS A 1 210 ? 55.963 5.619 -101.491 1.00 92.25 210 LYS A O 1
ATOM 1656 N N . HIS A 1 211 ? 55.226 4.107 -100.004 1.00 89.88 211 HIS A N 1
ATOM 1657 C CA . HIS A 1 211 ? 55.983 2.991 -100.571 1.00 89.88 211 HIS A CA 1
ATOM 1658 C C . HIS A 1 211 ? 55.479 2.635 -101.975 1.00 89.88 211 HIS A C 1
ATOM 1660 O O . HIS A 1 211 ? 56.298 2.510 -102.883 1.00 89.88 211 HIS A O 1
ATOM 1666 N N . LYS A 1 212 ? 54.157 2.571 -102.189 1.00 88.25 212 LYS A N 1
ATOM 1667 C CA . LYS A 1 212 ? 53.558 2.339 -103.518 1.00 88.25 212 LYS A CA 1
ATOM 1668 C C . LYS A 1 212 ? 53.950 3.415 -104.537 1.00 88.25 212 LYS A C 1
ATOM 1670 O O . LYS A 1 212 ? 54.229 3.075 -105.682 1.00 88.25 212 LYS A O 1
ATOM 1675 N N . LEU A 1 213 ? 54.002 4.689 -104.136 1.00 86.94 213 LEU A N 1
ATOM 1676 C CA . LEU A 1 213 ? 54.420 5.795 -105.009 1.00 86.94 213 LEU A CA 1
ATOM 1677 C C . LEU A 1 213 ? 55.910 5.755 -105.371 1.00 86.94 213 LEU A C 1
ATOM 1679 O O . LEU A 1 213 ? 56.262 6.174 -106.461 1.00 86.94 213 LEU A O 1
ATOM 1683 N N . ARG A 1 214 ? 56.784 5.253 -104.489 1.00 79.31 214 ARG A N 1
ATOM 1684 C CA . ARG A 1 214 ? 58.231 5.121 -104.762 1.00 79.31 214 ARG A CA 1
ATOM 1685 C C . ARG A 1 214 ? 58.595 3.950 -105.677 1.00 79.31 214 ARG A C 1
ATOM 1687 O O . ARG A 1 214 ? 59.709 3.913 -106.182 1.00 79.31 214 ARG A O 1
ATOM 1694 N N . LEU A 1 215 ? 57.704 2.971 -105.806 1.00 72.50 215 LEU A N 1
ATOM 1695 C CA . LEU A 1 215 ? 57.878 1.781 -106.647 1.00 72.50 215 LEU A CA 1
ATOM 1696 C C . LEU A 1 215 ? 57.318 1.969 -108.071 1.00 72.50 215 LEU A C 1
ATOM 1698 O O . LEU A 1 215 ? 57.411 1.045 -108.876 1.00 72.50 215 LEU A O 1
ATOM 1702 N N . ARG A 1 216 ? 56.734 3.135 -108.371 1.00 58.44 216 ARG A N 1
ATOM 1703 C CA . ARG A 1 216 ? 56.305 3.568 -109.708 1.00 58.44 216 ARG A CA 1
ATOM 1704 C C . ARG A 1 216 ? 57.291 4.581 -110.269 1.00 58.44 216 ARG A C 1
ATOM 1706 O O . ARG A 1 216 ? 57.453 4.571 -111.505 1.00 58.44 216 ARG A O 1
#

Organism: NCBI:txid2727405